Protein 2XUV (pdb70)

B-factor: mean 24.71, std 11.23, range [10.8, 112.92]

GO terms:
  GO:0030288 outer membrane-bounded periplasmic space (C, IDA)
  GO:0010447 response to acidic pH (P, IDA)
  GO:0010447 response to acidic pH (P, IMP)

InterPro domains:
  IPR010486 HNS-dependent expression A/B [PF06411] (15-96)
  IPR028623 HNS-dependent expression B [MF_00947] (1-103)
  IPR028623 HNS-dependent expression B [NF008599] (1-108)
  IPR038303 HNS-dependent expression A/B superfamily [G3DSA:1.10.890.10] (30-108)

Organism: Escherichia coli (strain K12) (NCBI:txid83333)

Structure (mmCIF, N/CA/C/O backbone):
data_2XUV
#
_entry.id   2XUV
#
_cell.length_a   100.920
_cell.length_b   86.500
_cell.length_c   48.500
_cell.angle_alpha   90.00
_cell.angle_beta   112.54
_cell.angle_gamma   90.00
#
_symmetry.space_group_name_H-M   'C 1 2 1'
#
loop_
_entity.id
_entity.type
_entity.pdbx_description
1 polymer HDEB
2 non-polymer 'SULFATE ION'
3 water water
#
loop_
_atom_site.group_PDB
_atom_site.id
_atom_site.type_symbol
_atom_site.label_atom_id
_atom_site.label_alt_id
_atom_site.label_comp_id
_atom_site.label_asym_id
_atom_site.label_entity_id
_atom_site.label_seq_id
_atom_site.pdbx_PDB_ins_code
_atom_site.Cartn_x
_atom_site.Cartn_y
_atom_site.Cartn_z
_atom_site.occupancy
_atom_site.B_iso_or_equiv
_atom_site.auth_seq_id
_atom_site.auth_comp_id
_atom_site.auth_asym_id
_atom_site.auth_atom_id
_atom_site.pdbx_PDB_model_num
ATOM 1 N N . GLU A 1 3 ? -27.727 -9.665 1.774 1.00 35.71 32 GLU A N 1
ATOM 2 C CA . GLU A 1 3 ? -27.254 -9.770 0.364 1.00 33.66 32 GLU A CA 1
ATOM 3 C C . GLU A 1 3 ? -28.196 -10.622 -0.471 1.00 31.25 32 GLU A C 1
ATOM 4 O O . GLU A 1 3 ? -27.761 -11.317 -1.382 1.00 31.30 32 GLU A O 1
ATOM 10 N N . SER A 1 4 ? -29.483 -10.562 -0.158 1.00 29.85 33 SER A N 1
ATOM 11 C CA . SER A 1 4 ? -30.495 -11.303 -0.890 1.00 28.58 33 SER A CA 1
ATOM 12 C C . SER A 1 4 ? -31.119 -10.367 -1.881 1.00 25.39 33 SER A C 1
ATOM 13 O O . SER A 1 4 ? -31.010 -9.144 -1.761 1.00 23.17 33 SER A O 1
ATOM 16 N N . ALA A 1 5 ? -31.788 -10.931 -2.877 1.00 24.64 34 ALA A N 1
ATOM 17 C CA . ALA A 1 5 ? -32.519 -10.120 -3.823 1.00 22.64 34 ALA A CA 1
ATOM 18 C C . ALA A 1 5 ? -33.516 -9.170 -3.153 1.00 22.31 34 ALA A C 1
ATOM 19 O O . ALA A 1 5 ? -33.722 -8.074 -3.647 1.00 21.24 34 ALA A O 1
ATOM 30 N N . ASP A 1 7 ? -33.121 -7.474 -0.683 1.00 21.89 36 ASP A N 1
ATOM 31 C CA . ASP A 1 7 ? -32.385 -6.315 -0.187 1.00 21.24 36 ASP A CA 1
ATOM 32 C C . ASP A 1 7 ? -31.967 -5.367 -1.288 1.00 18.94 36 ASP A C 1
ATOM 33 O O . ASP A 1 7 ? -31.407 -4.325 -1.001 1.00 18.79 36 ASP A O 1
ATOM 38 N N . MET A 1 8 ? -32.204 -5.726 -2.545 1.00 17.03 37 MET A N 1
ATOM 39 C CA . MET A 1 8 ? -31.728 -4.920 -3.672 1.00 15.79 37 MET A CA 1
ATOM 40 C C . MET A 1 8 ? -32.582 -3.681 -3.857 1.00 15.20 37 MET A C 1
ATOM 41 O O . MET A 1 8 ? -33.810 -3.771 -3.886 1.00 15.38 37 MET A O 1
ATOM 46 N N . THR A 1 9 ? -31.942 -2.520 -4.017 1.00 15.00 38 THR A N 1
ATOM 47 C CA . THR A 1 9 ? -32.714 -1.316 -4.302 1.00 15.28 38 THR A CA 1
ATOM 48 C C . THR A 1 9 ? -33.062 -1.238 -5.770 1.00 14.58 38 THR A C 1
ATOM 49 O O . THR A 1 9 ? -32.440 -1.899 -6.614 1.00 13.67 38 THR A O 1
ATOM 53 N N . CYS A 1 10 ? -34.041 -0.405 -6.095 1.00 15.14 39 CYS A N 1
ATOM 54 C CA . CYS A 1 10 ? -34.370 -0.155 -7.501 1.00 14.88 39 CYS A CA 1
ATOM 55 C C . CYS A 1 10 ? -33.168 0.388 -8.288 1.00 14.31 39 CYS A C 1
ATOM 56 O O . CYS A 1 10 ? -32.948 0.002 -9.436 1.00 13.96 39 CYS A O 1
ATOM 59 N N . GLN A 1 11 ? -32.370 1.261 -7.674 1.00 14.49 40 GLN A N 1
ATOM 60 C CA . GLN A 1 11 ? -31.168 1.772 -8.333 1.00 14.90 40 GLN A CA 1
ATOM 61 C C . GLN A 1 11 ? -30.223 0.620 -8.646 1.00 14.06 40 GLN A C 1
ATOM 62 O O . GLN A 1 11 ? -29.684 0.529 -9.750 1.00 14.07 40 GLN A O 1
ATOM 68 N N . GLU A 1 12 ? -29.995 -0.271 -7.680 1.00 13.73 41 GLU A N 1
ATOM 69 C CA . GLU A 1 12 ? -29.129 -1.424 -7.929 1.00 13.57 41 GLU A CA 1
ATOM 70 C C . GLU A 1 12 ? -29.658 -2.260 -9.073 1.00 12.94 41 GLU A C 1
ATOM 71 O O . GLU A 1 12 ? -28.900 -2.759 -9.898 1.00 12.87 41 GLU A O 1
ATOM 77 N N . PHE A 1 13 ? -30.977 -2.422 -9.129 1.00 13.03 42 PHE A N 1
ATOM 78 C CA . PHE A 1 13 ? -31.599 -3.226 -10.168 1.00 12.97 42 PHE A CA 1
ATOM 79 C C . PHE A 1 13 ? -31.363 -2.608 -11.560 1.00 13.45 42 PHE A C 1
ATOM 80 O O . PHE A 1 13 ? -30.906 -3.295 -12.481 1.00 13.82 42 PHE A O 1
ATOM 88 N N . ILE A 1 14 ? -31.617 -1.317 -11.720 1.00 14.38 43 ILE A N 1
ATOM 89 C CA . ILE A 1 14 ? -31.471 -0.716 -13.050 1.00 15.60 43 ILE A CA 1
ATOM 90 C C . ILE A 1 14 ? -29.994 -0.642 -13.464 1.00 15.20 43 ILE A C 1
ATOM 91 O O . ILE A 1 14 ? -29.698 -0.570 -14.647 1.00 16.23 43 ILE A O 1
ATOM 96 N N . ASP A 1 15 ? -29.074 -0.694 -12.494 1.00 14.50 44 ASP A N 1
ATOM 97 C CA . ASP A 1 15 ? -27.634 -0.716 -12.757 1.00 14.71 44 ASP A CA 1
ATOM 98 C C . ASP A 1 15 ? -27.065 -2.122 -13.020 1.00 14.08 44 ASP A C 1
ATOM 99 O O . ASP A 1 15 ? -25.874 -2.243 -13.363 1.00 14.39 44 ASP A O 1
ATOM 104 N N . LEU A 1 16 ? -27.856 -3.188 -12.835 1.00 13.22 45 LEU A N 1
ATOM 105 C CA . LEU A 1 16 ? -27.314 -4.531 -13.010 1.00 13.29 45 LEU A CA 1
ATOM 106 C C . LEU A 1 16 ? -26.754 -4.708 -14.406 1.00 13.56 45 LEU A C 1
ATOM 107 O O . LEU A 1 16 ? -27.225 -4.087 -15.363 1.00 14.21 45 LEU A O 1
ATOM 112 N N . ASN A 1 17 ? -25.763 -5.585 -14.522 1.00 13.85 46 ASN A N 1
ATOM 113 C CA . ASN A 1 17 ? -25.402 -6.080 -15.833 1.00 14.04 46 ASN A CA 1
ATOM 114 C C . ASN A 1 17 ? -26.708 -6.437 -16.541 1.00 13.78 46 ASN A C 1
ATOM 115 O O . ASN A 1 17 ? -27.510 -7.165 -15.994 1.00 13.01 46 ASN A O 1
ATOM 120 N N . PRO A 1 18 ? -26.945 -5.906 -17.746 1.00 14.37 47 PRO A N 1
ATOM 121 C CA . PRO A 1 18 ? -28.207 -6.221 -18.438 1.00 14.61 47 PRO A CA 1
ATOM 122 C C . PRO A 1 18 ? -28.527 -7.705 -18.562 1.00 14.76 47 PRO A C 1
ATOM 123 O O . PRO A 1 18 ? -29.697 -8.075 -18.592 1.00 14.75 47 PRO A O 1
ATOM 138 N N . ALA A 1 20 ? -28.209 -9.825 -16.313 1.00 14.06 49 ALA A N 1
ATOM 139 C CA . ALA A 1 20 ? -28.757 -10.266 -15.017 1.00 13.10 49 ALA A CA 1
ATOM 140 C C . ALA A 1 20 ? -30.170 -9.768 -14.772 1.00 12.74 49 ALA A C 1
ATOM 141 O O . ALA A 1 20 ? -30.832 -10.251 -13.852 1.00 12.31 49 ALA A O 1
ATOM 143 N N . MET A 1 21 ? -30.646 -8.780 -15.520 1.00 13.55 50 MET A N 1
ATOM 144 C CA A MET A 1 21 ? -31.902 -8.123 -15.165 0.50 13.66 50 MET A CA 1
ATOM 145 C CA B MET A 1 21 ? -31.918 -8.118 -15.188 0.50 13.79 50 MET A CA 1
ATOM 146 C C . MET A 1 21 ? -33.125 -9.030 -15.308 1.00 13.24 50 MET A C 1
ATOM 147 O O . MET A 1 21 ? -34.008 -9.012 -14.462 1.00 12.91 50 MET A O 1
ATOM 156 N N . THR A 1 22 ? -33.153 -9.842 -16.347 1.00 13.54 51 THR A N 1
ATOM 157 C CA . THR A 1 22 ? -34.310 -10.716 -16.529 1.00 13.53 51 THR A CA 1
ATOM 158 C C . THR A 1 22 ? -34.395 -11.789 -15.437 1.00 12.50 51 THR A C 1
ATOM 159 O O . THR A 1 22 ? -35.442 -11.933 -14.820 1.00 12.59 51 THR A O 1
ATOM 163 N N . PRO A 1 23 ? -33.291 -12.505 -15.150 1.00 12.35 52 PRO A N 1
ATOM 164 C CA . PRO A 1 23 ? -33.397 -13.463 -14.027 1.00 12.05 52 PRO A CA 1
ATOM 165 C C . PRO A 1 23 ? -33.771 -12.799 -12.707 1.00 11.36 52 PRO A C 1
ATOM 166 O O . PRO A 1 23 ? -34.538 -13.378 -11.918 1.00 11.32 52 PRO A O 1
ATOM 170 N N . VAL A 1 24 ? -33.198 -11.630 -12.410 1.00 11.15 53 VAL A N 1
ATOM 171 C CA . VAL A 1 24 ? -33.492 -10.983 -11.125 1.00 11.24 53 VAL A CA 1
ATOM 172 C C . VAL A 1 24 ? -34.942 -10.533 -11.048 1.00 11.28 53 VAL A C 1
ATOM 173 O O . VAL A 1 24 ? -35.618 -10.752 -10.040 1.00 11.58 53 VAL A O 1
ATOM 177 N N . ALA A 1 25 ? -35.440 -9.920 -12.109 1.00 11.67 54 ALA A N 1
ATOM 178 C CA . ALA A 1 25 ? -36.836 -9.515 -12.152 1.00 12.37 54 ALA A CA 1
ATOM 179 C C . ALA A 1 25 ? -37.785 -10.717 -12.040 1.00 12.18 54 ALA A C 1
ATOM 180 O O . ALA A 1 25 ? -38.769 -10.694 -11.281 1.00 12.60 54 ALA A O 1
ATOM 182 N N . TRP A 1 26 ? -37.483 -11.773 -12.783 1.00 11.71 55 TRP A N 1
ATOM 183 C CA . TRP A 1 26 ? -38.274 -12.996 -12.732 1.00 11.50 55 TRP A CA 1
ATOM 184 C C . TRP A 1 26 ? -38.349 -13.538 -11.307 1.00 11.32 55 TRP A C 1
ATOM 185 O O . TRP A 1 26 ? -39.432 -13.877 -10.794 1.00 11.92 55 TRP A O 1
ATOM 196 N N . TRP A 1 27 ? -37.193 -13.609 -10.658 1.00 11.22 56 TRP A N 1
ATOM 197 C CA . TRP A 1 27 ? -37.148 -14.115 -9.298 1.00 11.81 56 TRP A CA 1
ATOM 198 C C . TRP A 1 27 ? -38.012 -13.265 -8.351 1.00 11.80 56 TRP A C 1
ATOM 199 O O . TRP A 1 27 ? -38.816 -13.788 -7.570 1.00 12.28 56 TRP A O 1
ATOM 210 N N . MET A 1 28 ? -37.877 -11.946 -8.436 1.00 11.94 57 MET A N 1
ATOM 211 C CA . MET A 1 28 ? -38.688 -11.069 -7.612 1.00 12.83 57 MET A CA 1
ATOM 212 C C . MET A 1 28 ? -40.192 -11.300 -7.853 1.00 13.26 57 MET A C 1
ATOM 213 O O . MET A 1 28 ? -40.980 -11.332 -6.913 1.00 13.93 57 MET A O 1
ATOM 218 N N . LEU A 1 29 ? -40.584 -11.459 -9.113 1.00 12.97 58 LEU A N 1
ATOM 219 C CA . LEU A 1 29 ? -41.995 -11.610 -9.483 1.00 13.80 58 LEU A CA 1
ATOM 220 C C . LEU A 1 29 ? -42.558 -12.977 -9.136 1.00 13.92 58 LEU A C 1
ATOM 221 O O . LEU A 1 29 ? -43.763 -13.090 -8.902 1.00 15.72 58 LEU A O 1
ATOM 226 N N . HIS A 1 30 ? -41.706 -14.000 -9.101 1.00 12.98 59 HIS A N 1
ATOM 227 C CA . HIS A 1 30 ? -42.163 -15.392 -8.983 1.00 13.64 59 HIS A CA 1
ATOM 228 C C . HIS A 1 30 ? -41.811 -16.145 -7.691 1.00 14.65 59 HIS A C 1
ATOM 229 O O . HIS A 1 30 ? -42.529 -17.071 -7.313 1.00 15.12 59 HIS A O 1
ATOM 236 N N . GLU A 1 31 ? -40.725 -15.780 -7.026 1.00 15.22 60 GLU A N 1
ATOM 237 C CA . GLU A 1 31 ? -40.351 -16.547 -5.843 1.00 17.85 60 GLU A CA 1
ATOM 238 C C . GLU A 1 31 ? -41.431 -16.413 -4.785 1.00 18.78 60 GLU A C 1
ATOM 239 O O . GLU A 1 31 ? -42.017 -15.342 -4.597 1.00 18.39 60 GLU A O 1
ATOM 245 N N . GLU A 1 32 ? -41.715 -17.544 -4.137 1.00 19.96 61 GLU A N 1
ATOM 246 C CA . GLU A 1 32 ? -42.746 -17.656 -3.089 1.00 22.55 61 GLU A CA 1
ATOM 247 C C . GLU A 1 32 ? -44.167 -17.357 -3.581 1.00 21.87 61 GLU A C 1
ATOM 248 O O . GLU A 1 32 ? -45.057 -17.019 -2.785 1.00 23.79 61 GLU A O 1
ATOM 254 N N . THR A 1 33 ? -44.368 -17.552 -4.885 1.00 20.12 62 THR A N 1
ATOM 255 C CA . THR A 1 33 ? -45.693 -17.556 -5.520 1.00 20.52 62 THR A CA 1
ATOM 256 C C . THR A 1 33 ? -45.907 -18.887 -6.223 1.00 20.41 62 THR A C 1
ATOM 257 O O . THR A 1 33 ? -44.964 -19.586 -6.529 1.00 19.36 62 THR A O 1
ATOM 261 N N . VAL A 1 34 ? -47.163 -19.200 -6.538 1.00 21.50 63 VAL A N 1
ATOM 262 C CA . VAL A 1 34 ? -47.521 -20.425 -7.250 1.00 22.97 63 VAL A CA 1
ATOM 263 C C . VAL A 1 34 ? -46.991 -20.374 -8.692 1.00 22.47 63 VAL A C 1
ATOM 264 O O . VAL A 1 34 ? -47.183 -19.356 -9.327 1.00 21.72 63 VAL A O 1
ATOM 268 N N . TYR A 1 35 ? -46.295 -21.406 -9.210 1.00 23.70 64 TYR A N 1
ATOM 269 C CA . TYR A 1 35 ? -45.844 -21.365 -10.618 1.00 23.80 64 TYR A CA 1
ATOM 270 C C . TYR A 1 35 ? -47.028 -21.747 -11.487 1.00 25.53 64 TYR A C 1
ATOM 271 O O . TYR A 1 35 ? -47.592 -22.826 -11.339 1.00 28.04 64 TYR A O 1
ATOM 289 N N . GLY A 1 37 ? -46.775 -21.263 -14.979 1.00 29.93 66 GLY A N 1
ATOM 290 C CA . GLY A 1 37 ? -46.223 -21.061 -16.331 1.00 31.28 66 GLY A CA 1
ATOM 291 C C . GLY A 1 37 ? -46.098 -22.275 -17.238 1.00 34.68 66 GLY A C 1
ATOM 292 O O . GLY A 1 37 ? -45.591 -22.155 -18.364 1.00 36.63 66 GLY A O 1
ATOM 293 N N . GLY A 1 38 ? -46.532 -23.436 -16.758 1.00 28.21 67 GLY A N 1
ATOM 294 C CA . GLY A 1 38 ? -46.546 -24.666 -17.572 1.00 29.18 67 GLY A CA 1
ATOM 295 C C . GLY A 1 38 ? -45.555 -25.734 -17.141 1.00 28.78 67 GLY 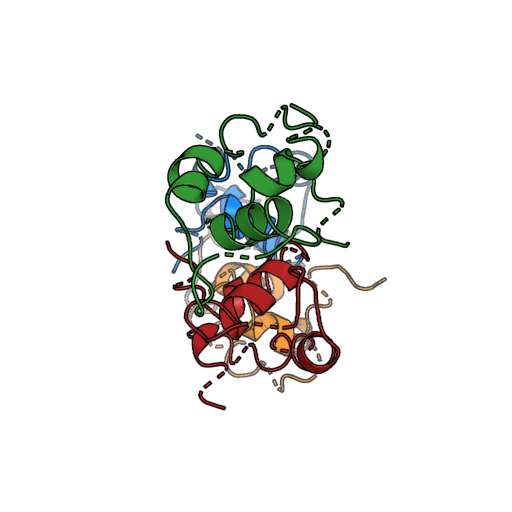A C 1
ATOM 296 O O . GLY A 1 38 ? -44.945 -25.654 -16.065 1.00 28.39 67 GLY A O 1
ATOM 297 N N . ASP A 1 39 ? -45.377 -26.735 -18.002 1.00 28.98 68 ASP A N 1
ATOM 298 C CA A ASP A 1 39 ? -44.554 -27.898 -17.677 0.50 29.18 68 ASP A CA 1
ATOM 299 C CA B ASP A 1 39 ? -44.549 -27.906 -17.692 0.50 29.09 68 ASP A CA 1
ATOM 300 C C . ASP A 1 39 ? -43.074 -27.570 -17.465 1.00 27.10 68 ASP A C 1
ATOM 301 O O . ASP A 1 39 ? -42.402 -28.202 -16.655 1.00 26.45 68 ASP A O 1
ATOM 310 N N . THR A 1 40 ? -42.568 -26.603 -18.212 1.00 25.57 69 THR A N 1
ATOM 311 C CA . THR A 1 40 ? -41.158 -26.236 -18.094 1.00 23.93 69 THR A CA 1
ATOM 312 C C . THR A 1 40 ? -41.047 -24.808 -17.640 1.00 21.37 69 THR A C 1
ATOM 313 O O . THR A 1 40 ? -41.941 -23.999 -17.856 1.00 21.36 69 THR A O 1
ATOM 317 N N . VAL A 1 41 ? -39.917 -24.492 -17.011 1.00 19.10 70 VAL A N 1
ATOM 318 C CA . VAL A 1 41 ? -39.678 -23.147 -16.515 1.00 17.74 70 VAL A CA 1
ATOM 319 C C . VAL A 1 41 ? -39.260 -22.265 -17.677 1.00 17.21 70 VAL A C 1
ATOM 320 O O . VAL A 1 41 ? -38.234 -22.497 -18.326 1.00 16.94 70 VAL A O 1
ATOM 324 N N . THR A 1 42 ? -40.080 -21.263 -17.970 1.00 17.20 71 THR A N 1
ATOM 325 C CA . THR A 1 42 ? -39.823 -20.368 -19.093 1.00 17.39 71 THR A CA 1
ATOM 326 C C . THR A 1 42 ? -40.436 -19.012 -18.806 1.00 16.77 71 THR A C 1
ATOM 327 O O . THR A 1 42 ? -41.285 -18.885 -17.929 1.00 17.21 71 THR A O 1
ATOM 331 N N . LEU A 1 43 ? -39.985 -18.001 -19.542 1.00 16.44 72 LEU A N 1
ATOM 332 C CA . LEU A 1 43 ? -40.682 -16.720 -19.563 1.00 15.92 72 LEU A CA 1
ATOM 333 C C . LEU A 1 43 ? -42.051 -16.922 -20.200 1.00 15.92 72 LEU A C 1
ATOM 334 O O . LEU A 1 43 ? -42.220 -17.742 -21.110 1.00 16.30 72 LEU A O 1
ATOM 339 N N A ASN A 1 44 ? -43.007 -16.124 -19.759 0.50 15.69 73 ASN A N 1
ATOM 340 N N B ASN A 1 44 ? -43.046 -16.221 -19.659 0.50 16.13 73 ASN A N 1
ATOM 341 C CA A ASN A 1 44 ? -44.351 -16.182 -20.291 0.50 16.02 73 ASN A CA 1
ATOM 342 C CA B ASN A 1 44 ? -44.410 -16.233 -20.194 0.50 16.68 73 ASN A CA 1
ATOM 343 C C A ASN A 1 44 ? -44.889 -14.784 -20.458 0.50 16.00 73 ASN A C 1
ATOM 344 C C B ASN A 1 44 ? -44.895 -14.810 -20.440 0.50 16.37 73 ASN A C 1
ATOM 345 O O A ASN A 1 44 ? -44.183 -13.813 -20.184 0.50 15.36 73 ASN A O 1
ATOM 346 O O B ASN A 1 44 ? -44.157 -13.854 -20.203 0.50 15.70 73 ASN A O 1
ATOM 355 N N . GLU A 1 45 ? -46.113 -14.664 -20.944 1.00 16.68 74 GLU A N 1
ATOM 356 C CA . GLU A 1 45 ? -46.601 -13.330 -21.311 1.00 16.88 74 GLU A CA 1
ATOM 357 C C . GLU A 1 45 ? -46.682 -12.392 -20.101 1.00 16.95 74 GLU A C 1
ATOM 358 O O . GLU A 1 45 ? -46.414 -11.184 -20.220 1.00 16.83 74 GLU A O 1
ATOM 364 N N . THR A 1 46 ? -47.006 -12.927 -18.925 1.00 17.16 75 THR A N 1
ATOM 365 C CA A THR A 1 46 ? -47.018 -12.137 -17.690 0.50 17.59 75 THR A CA 1
ATOM 366 C CA B THR A 1 46 ? -47.054 -12.059 -17.761 0.50 17.81 75 THR A CA 1
ATOM 367 C C . THR A 1 46 ? -45.690 -11.420 -17.492 1.00 17.16 75 THR A C 1
ATOM 368 O O . THR A 1 46 ? -45.640 -10.284 -17.051 1.00 17.81 75 THR A O 1
ATOM 375 N N . ASP A 1 47 ? -44.600 -12.121 -17.794 1.00 16.27 76 ASP A N 1
ATOM 376 C CA . ASP A 1 47 ? -43.268 -11.555 -17.623 1.00 16.13 76 ASP A CA 1
ATOM 377 C C . ASP A 1 47 ? -42.975 -10.482 -18.662 1.00 16.28 76 ASP A C 1
ATOM 378 O O . ASP A 1 47 ? -42.334 -9.471 -18.372 1.00 16.64 76 ASP A O 1
ATOM 383 N N . LEU A 1 48 ? -43.460 -10.704 -19.880 1.00 16.19 77 LEU A N 1
ATOM 384 C CA A LEU A 1 48 ? -43.308 -9.735 -20.960 0.70 16.84 77 LEU A CA 1
ATOM 385 C CA B LEU A 1 48 ? -43.275 -9.722 -20.943 0.30 16.82 77 LEU A CA 1
ATOM 386 C C . LEU A 1 48 ? -43.966 -8.409 -20.590 1.00 17.68 77 LEU A C 1
ATOM 387 O O . LEU A 1 48 ? -43.446 -7.330 -20.899 1.00 18.43 77 LEU A O 1
ATOM 396 N N . THR A 1 49 ? -45.124 -8.495 -19.934 1.00 21.41 78 THR A N 1
ATOM 397 C CA A THR A 1 49 ? -45.791 -7.271 -19.529 0.50 21.85 78 THR A CA 1
ATOM 398 C CA B THR A 1 49 ? -45.878 -7.340 -19.447 0.50 21.77 78 THR A CA 1
ATOM 399 C C . THR A 1 49 ? -45.260 -6.696 -18.219 1.00 20.28 78 THR A C 1
ATOM 400 O O . THR A 1 49 ? -45.108 -5.473 -18.122 1.00 20.78 78 THR A O 1
ATOM 407 N N . GLN A 1 50 ? -44.933 -7.536 -17.240 1.00 19.15 79 GLN A N 1
ATOM 408 C CA A GLN A 1 50 ? -44.494 -7.033 -15.930 0.70 18.46 79 GLN A CA 1
ATOM 409 C CA B GLN A 1 50 ? -44.495 -7.039 -15.930 0.30 18.00 79 GLN A CA 1
ATOM 410 C C . GLN A 1 50 ? -43.051 -6.551 -15.895 1.00 17.12 79 GLN A C 1
ATOM 411 O O . GLN A 1 50 ? -42.751 -5.564 -15.246 1.00 16.65 79 GLN A O 1
ATOM 422 N N . ILE A 1 51 ? -42.130 -7.252 -16.553 1.00 16.57 80 ILE A N 1
ATOM 423 C CA . ILE A 1 51 ? -40.718 -6.861 -16.399 1.00 16.17 80 ILE A CA 1
ATOM 424 C C . ILE A 1 51 ? -40.429 -5.427 -16.863 1.00 16.27 80 ILE A C 1
ATOM 425 O O . ILE A 1 51 ? -39.758 -4.695 -16.159 1.00 16.25 80 ILE A O 1
ATOM 430 N N . PRO A 1 52 ? -40.960 -4.995 -18.021 1.00 17.52 81 PRO A N 1
ATOM 431 C CA . PRO A 1 52 ? -40.821 -3.576 -18.374 1.00 18.57 81 PRO A CA 1
ATOM 432 C C . PRO A 1 52 ? -41.411 -2.623 -17.342 1.00 18.46 81 PRO A C 1
ATOM 433 O O . PRO A 1 52 ? -40.865 -1.540 -17.123 1.00 18.95 81 PRO A O 1
ATOM 446 N N . VAL A 1 54 ? -41.471 -3.194 -14.120 1.00 17.04 83 VAL A N 1
ATOM 447 C CA . VAL A 1 54 ? -40.516 -3.197 -13.005 1.00 16.58 83 VAL A CA 1
ATOM 448 C C . VAL A 1 54 ? -39.413 -2.185 -13.297 1.00 16.75 83 VAL A C 1
ATOM 449 O O . VAL A 1 54 ? -39.054 -1.386 -12.440 1.00 16.55 83 VAL A O 1
ATOM 453 N N . ILE A 1 55 ? -38.897 -2.206 -14.515 1.00 17.01 84 ILE A N 1
ATOM 454 C CA . ILE A 1 55 ? -37.810 -1.317 -14.903 1.00 17.46 84 ILE A CA 1
ATOM 455 C C . ILE A 1 55 ? -38.264 0.144 -14.799 1.00 18.09 84 ILE A C 1
ATOM 456 O O . ILE A 1 55 ? -37.567 0.993 -14.237 1.00 17.82 84 ILE A O 1
ATOM 461 N N . GLU A 1 56 ? -39.450 0.432 -15.311 1.00 19.13 85 GLU A N 1
ATOM 462 C CA . GLU A 1 56 ? -40.001 1.787 -15.247 1.00 20.43 85 GLU A CA 1
ATOM 463 C C . GLU A 1 56 ? -40.262 2.220 -13.803 1.00 19.42 85 GLU A C 1
ATOM 464 O O . GLU A 1 56 ? -39.949 3.357 -13.411 1.00 19.71 85 GLU A O 1
ATOM 470 N N . TYR A 1 57 ? -40.823 1.316 -13.003 1.00 18.57 86 TYR A N 1
ATOM 471 C CA . TYR A 1 57 ? -41.083 1.589 -11.585 1.00 18.65 86 TYR A CA 1
ATOM 472 C C . TYR A 1 57 ? -39.786 1.964 -10.857 1.00 17.84 86 TYR A C 1
ATOM 473 O O . TYR A 1 57 ? -39.724 2.919 -10.070 1.00 18.06 86 TYR A O 1
ATOM 482 N N . CYS A 1 58 ? -38.749 1.198 -11.139 1.00 16.90 87 CYS A N 1
ATOM 483 C CA . CYS A 1 58 ? -37.480 1.403 -10.475 1.00 16.36 87 CYS A CA 1
ATOM 484 C C . CYS A 1 58 ? -36.768 2.681 -10.933 1.00 16.96 87 CYS A C 1
ATOM 485 O O . CYS A 1 58 ? -36.109 3.337 -10.130 1.00 16.80 87 CYS A O 1
ATOM 508 N N . ASN A 1 61 ? -38.534 5.303 -8.988 1.00 20.05 90 ASN A N 1
ATOM 509 C CA . ASN A 1 61 ? -38.413 5.155 -7.528 1.00 20.06 90 ASN A CA 1
ATOM 510 C C . ASN A 1 61 ? -37.097 4.488 -7.143 1.00 18.52 90 ASN A C 1
ATOM 511 O O . ASN A 1 61 ? -37.076 3.423 -6.520 1.00 17.58 90 ASN A O 1
ATOM 516 N N . PRO A 1 62 ? -35.969 5.116 -7.505 1.00 18.18 91 PRO A N 1
ATOM 517 C CA . PRO A 1 62 ? -34.695 4.413 -7.378 1.00 17.61 91 PRO A CA 1
ATOM 518 C C . PRO A 1 62 ? -34.270 4.119 -5.955 1.00 18.32 91 PRO A C 1
ATOM 519 O O . PRO A 1 62 ? -33.498 3.190 -5.720 1.00 17.86 91 PRO A O 1
ATOM 523 N N . GLN A 1 63 ? -34.797 4.886 -5.007 1.00 19.81 92 GLN A N 1
ATOM 524 C CA . GLN A 1 63 ? -34.447 4.711 -3.623 1.00 21.30 92 GLN A CA 1
ATOM 525 C C . GLN A 1 63 ? -35.251 3.604 -2.950 1.00 21.13 92 GLN A C 1
ATOM 526 O O . GLN A 1 63 ? -34.875 3.131 -1.878 1.00 22.03 92 GLN A O 1
ATOM 543 N N . ASN A 1 65 ? -36.880 -0.205 -2.434 1.00 19.86 94 ASN A N 1
ATOM 544 C CA . ASN A 1 65 ? -36.414 -1.562 -2.698 1.00 19.53 94 ASN A CA 1
ATOM 545 C C . ASN A 1 65 ? -37.153 -2.128 -3.905 1.00 17.89 94 ASN A C 1
ATOM 546 O O . ASN A 1 65 ? -38.348 -1.884 -4.094 1.00 17.98 94 ASN A O 1
ATOM 551 N N . LEU A 1 66 ? -36.428 -2.894 -4.715 1.00 16.57 95 LEU A N 1
ATOM 552 C CA . LEU A 1 66 ? -36.991 -3.594 -5.869 1.00 15.61 95 LEU A CA 1
ATOM 553 C C . LEU A 1 66 ? -38.297 -4.317 -5.511 1.00 16.25 95 LEU A C 1
ATOM 554 O O . LEU A 1 66 ? -39.276 -4.237 -6.251 1.00 15.84 95 LEU A O 1
ATOM 559 N N . TYR A 1 67 ? -38.314 -5.010 -4.372 1.00 17.36 96 TYR A N 1
ATOM 560 C CA . TYR A 1 67 ? -39.454 -5.857 -4.005 1.00 18.77 96 TYR A CA 1
ATOM 561 C C . TYR A 1 67 ? -40.714 -5.047 -3.674 1.00 19.79 96 TYR A C 1
ATOM 562 O O . TYR A 1 67 ? -41.810 -5.613 -3.622 1.00 20.83 96 TYR A O 1
ATOM 571 N N . THR A 1 68 ? -40.577 -3.736 -3.465 1.00 20.02 97 THR A N 1
ATOM 572 C CA . THR A 1 68 ? -41.754 -2.895 -3.263 1.00 21.41 97 THR A CA 1
ATOM 573 C C . THR A 1 68 ? -42.607 -2.803 -4.530 1.00 21.28 97 THR A C 1
ATOM 574 O O . THR A 1 68 ? -43.768 -2.402 -4.463 1.00 22.74 97 THR A O 1
ATOM 578 N N . PHE A 1 69 ? -42.071 -3.226 -5.674 1.00 20.35 98 PHE A N 1
ATOM 579 C CA . PHE A 1 69 ? -42.889 -3.308 -6.883 1.00 20.70 98 PHE A CA 1
ATOM 580 C C . PHE A 1 69 ? -44.165 -4.126 -6.632 1.00 23.01 98 PHE A C 1
ATOM 581 O O . PHE A 1 69 ? -45.230 -3.820 -7.188 1.00 23.73 98 PHE A O 1
ATOM 598 N N . ASN A 1 71 ? -45.951 -4.311 -4.036 1.00 32.05 100 ASN A N 1
ATOM 599 C CA . ASN A 1 71 ? -46.939 -3.573 -3.247 1.00 36.37 100 ASN A CA 1
ATOM 600 C C . ASN A 1 71 ? -47.676 -2.544 -4.094 1.00 37.58 100 ASN A C 1
ATOM 601 O O . ASN A 1 71 ? -48.646 -1.938 -3.624 1.00 42.09 100 ASN A O 1
ATOM 606 N N . ALA B 1 1 ? -25.556 -11.146 -32.062 1.00 39.81 30 ALA B N 1
ATOM 607 C CA . ALA B 1 1 ? -26.217 -10.671 -30.804 1.00 37.61 30 ALA B CA 1
ATOM 608 C C . ALA B 1 1 ? -25.490 -11.227 -29.575 1.00 35.41 30 ALA B C 1
ATOM 609 O O . ALA B 1 1 ? -24.910 -12.311 -29.640 1.00 35.66 30 ALA B O 1
ATOM 611 N N . ASN B 1 2 ? -25.512 -10.487 -28.461 1.00 32.84 31 ASN B N 1
ATOM 612 C CA . ASN B 1 2 ? -24.752 -10.894 -27.270 1.00 30.76 31 ASN B CA 1
ATOM 613 C C . ASN B 1 2 ? -25.211 -10.242 -25.958 1.00 29.25 31 ASN B C 1
ATOM 614 O O . ASN B 1 2 ? -24.383 -9.952 -25.098 1.00 28.09 31 ASN B O 1
ATOM 619 N N . GLU B 1 3 ? -26.516 -10.041 -25.765 1.00 29.33 32 GLU B N 1
ATOM 620 C CA . GLU B 1 3 ? -26.969 -9.346 -24.549 1.00 28.24 32 GLU B CA 1
ATOM 621 C C . GLU B 1 3 ? -27.954 -10.112 -23.654 1.00 25.18 32 GLU B C 1
ATOM 622 O O . GLU B 1 3 ? -28.502 -9.570 -22.698 1.00 25.53 32 GLU B O 1
ATOM 628 N N . SER B 1 4 ? -28.098 -11.403 -23.919 1.00 22.75 33 SER B N 1
ATOM 629 C CA A SER B 1 4 ? -29.052 -12.196 -23.160 0.50 20.72 33 SER B CA 1
ATOM 630 C CA B SER B 1 4 ? -29.022 -12.294 -23.229 0.50 20.92 33 SER B CA 1
ATOM 631 C C . SER B 1 4 ? -28.436 -12.851 -21.929 1.00 18.80 33 SER B C 1
ATOM 632 O O . SER B 1 4 ? -27.223 -12.972 -21.793 1.00 17.74 33 SER B O 1
ATOM 637 N N . ALA B 1 5 ? -29.289 -13.227 -21.002 1.00 17.09 34 ALA B N 1
ATOM 638 C CA . ALA B 1 5 ? -28.854 -13.928 -19.811 1.00 15.79 34 ALA B CA 1
ATOM 639 C C . ALA B 1 5 ? -28.020 -15.160 -20.165 1.00 15.69 34 ALA B C 1
ATOM 640 O O . ALA B 1 5 ? -27.041 -15.474 -19.492 1.00 15.16 34 ALA B O 1
ATOM 653 N N . ASP B 1 7 ? -25.938 -15.506 -22.411 1.00 16.84 36 ASP B N 1
ATOM 654 C CA . ASP B 1 7 ? -24.649 -15.114 -22.952 1.00 17.27 36 ASP B CA 1
ATOM 655 C C . ASP B 1 7 ? -23.674 -14.675 -21.872 1.00 16.54 36 ASP B C 1
ATOM 656 O O . ASP B 1 7 ? -22.528 -14.387 -22.165 1.00 17.29 36 ASP B O 1
ATOM 661 N N . MET B 1 8 ? -24.104 -14.637 -20.617 1.00 15.10 37 MET B N 1
ATOM 662 C CA . MET B 1 8 ? -23.233 -14.111 -19.554 1.00 15.12 37 MET B CA 1
ATOM 663 C C . MET B 1 8 ? -21.946 -14.917 -19.408 1.00 15.24 37 MET B C 1
ATOM 664 O O . MET B 1 8 ? -21.973 -16.150 -19.356 1.00 15.30 37 MET B O 1
ATOM 669 N N . THR B 1 9 ? -20.816 -14.221 -19.340 1.00 15.77 38 THR B N 1
ATOM 670 C CA . THR B 1 9 ? -19.556 -14.888 -19.091 1.00 16.58 38 THR B CA 1
ATOM 671 C C . THR B 1 9 ? -19.352 -15.137 -17.602 1.00 16.22 38 THR B C 1
ATOM 672 O O . THR B 1 9 ? -19.990 -14.486 -16.739 1.00 15.42 38 THR B O 1
ATOM 676 N N . CYS B 1 10 ? -18.483 -16.092 -17.285 1.00 17.01 39 CYS B N 1
ATOM 677 C CA . CYS B 1 10 ? -18.135 -16.308 -15.880 1.00 17.30 39 CYS B CA 1
ATOM 678 C C . CYS B 1 10 ? -17.522 -15.077 -15.214 1.00 17.66 39 CYS B C 1
ATOM 679 O O . CYS B 1 10 ? -17.823 -14.790 -14.063 1.00 17.28 39 CYS B O 1
ATOM 682 N N . GLN B 1 11 ? -16.688 -14.332 -15.927 1.00 18.60 40 GLN B N 1
ATOM 683 C CA . GLN B 1 11 ? -16.164 -13.081 -15.377 1.00 19.67 40 GLN B CA 1
ATOM 684 C C . GLN B 1 11 ? -17.285 -12.103 -15.042 1.00 18.60 40 GLN B C 1
ATOM 685 O O . GLN B 1 11 ? -17.293 -11.492 -13.974 1.00 18.32 40 GLN B O 1
ATOM 691 N N . GLU B 1 12 ? -18.259 -11.968 -15.933 1.00 17.33 41 GLU B N 1
ATOM 692 C CA . GLU B 1 12 ? -19.407 -11.112 -15.659 1.00 16.65 41 GLU B CA 1
ATOM 693 C C . GLU B 1 12 ? -20.154 -11.588 -14.422 1.00 15.68 41 GLU B C 1
ATOM 694 O O . GLU B 1 12 ? -20.612 -10.773 -13.633 1.00 15.66 41 GLU B O 1
ATOM 700 N N . PHE B 1 13 ? -20.289 -12.904 -14.275 1.00 15.62 42 PHE B N 1
ATOM 701 C CA . PHE B 1 13 ? -21.014 -13.478 -13.141 1.00 15.26 42 PHE B CA 1
ATOM 702 C C . PHE B 1 13 ? -20.334 -13.128 -11.820 1.00 16.26 42 PHE B C 1
ATOM 703 O O . PHE B 1 13 ? -20.975 -12.670 -10.871 1.00 16.11 42 PHE B O 1
ATOM 711 N N . ILE B 1 14 ? -19.033 -13.313 -11.762 1.00 17.50 43 ILE B N 1
ATOM 712 C CA . ILE B 1 14 ? -18.338 -13.046 -10.507 1.00 18.73 43 ILE B CA 1
ATOM 713 C C . ILE B 1 14 ? -18.269 -11.553 -10.206 1.00 18.53 43 ILE B C 1
ATOM 714 O O . ILE B 1 14 ? -18.087 -11.168 -9.054 1.00 19.21 43 ILE B O 1
ATOM 719 N N . ASP B 1 15 ? -18.484 -10.729 -11.237 1.00 17.82 44 ASP B N 1
ATOM 720 C CA . ASP B 1 15 ? -18.539 -9.264 -11.108 1.00 17.96 44 ASP B CA 1
ATOM 721 C C . ASP B 1 15 ? -19.944 -8.718 -10.821 1.00 16.97 44 ASP B C 1
ATOM 722 O O . ASP B 1 15 ? -20.105 -7.504 -10.742 1.00 17.29 44 ASP B O 1
ATOM 727 N N . LEU B 1 16 ? -20.944 -9.582 -10.678 1.00 15.73 45 LEU B N 1
ATOM 728 C CA . LEU B 1 16 ? -22.315 -9.124 -10.461 1.00 15.19 45 LEU B CA 1
ATOM 729 C C . LEU B 1 16 ? -22.493 -8.475 -9.091 1.00 15.40 45 LEU B C 1
ATOM 730 O O . LEU B 1 16 ? -21.787 -8.762 -8.138 1.00 15.96 45 LEU B O 1
ATOM 735 N N . ASN B 1 17 ? -23.477 -7.612 -8.998 1.00 15.16 46 ASN B N 1
ATOM 736 C CA . ASN B 1 17 ? -24.019 -7.250 -7.702 1.00 15.41 46 ASN B CA 1
ATOM 737 C C . ASN B 1 17 ? -24.224 -8.563 -6.945 1.00 15.20 46 ASN B C 1
ATOM 738 O O . ASN B 1 17 ? -24.886 -9.453 -7.456 1.00 14.25 46 ASN B O 1
ATOM 743 N N . PRO B 1 18 ? -23.662 -8.688 -5.729 1.00 16.32 47 PRO B N 1
ATOM 744 C CA . PRO B 1 18 ? -23.811 -9.970 -5.018 1.00 16.21 47 PRO B CA 1
ATOM 745 C C . PRO B 1 18 ? -25.256 -10.433 -4.798 1.00 15.78 47 PRO B C 1
ATOM 746 O O . PRO B 1 18 ? -25.520 -11.633 -4.736 1.00 15.35 47 PRO B O 1
ATOM 761 N N . ALA B 1 20 ? -27.550 -10.322 -6.913 1.00 13.61 49 ALA B N 1
ATOM 762 C CA . ALA B 1 20 ? -28.060 -10.909 -8.153 1.00 12.84 49 ALA B CA 1
ATOM 763 C C . ALA B 1 20 ? -27.573 -12.324 -8.433 1.00 12.61 49 ALA B C 1
ATOM 764 O O . ALA B 1 20 ? -28.112 -12.991 -9.315 1.00 12.33 49 ALA B O 1
ATOM 766 N N . MET B 1 21 ? -26.539 -12.777 -7.719 1.00 12.74 50 MET B N 1
ATOM 767 C CA . MET B 1 21 ? -25.881 -14.031 -8.061 1.00 12.86 50 MET B CA 1
ATOM 768 C C . MET B 1 21 ? -26.798 -15.236 -7.920 1.00 12.28 50 MET B C 1
ATOM 769 O O . MET B 1 21 ? -26.843 -16.112 -8.811 1.00 12.19 50 MET B O 1
ATOM 774 N N . THR B 1 22 ? -27.530 -15.314 -6.818 1.00 12.70 51 THR B N 1
ATOM 775 C CA . THR B 1 22 ? -28.423 -16.461 -6.647 1.00 12.58 51 THR B CA 1
ATOM 776 C C . THR B 1 22 ? -29.549 -16.511 -7.696 1.00 11.95 51 THR B C 1
ATOM 777 O O . THR B 1 22 ? -29.742 -17.547 -8.339 1.00 11.91 51 THR B O 1
ATOM 781 N N . PRO B 1 23 ? -30.243 -15.396 -7.948 1.00 11.60 52 PRO B N 1
ATOM 782 C CA . PRO B 1 23 ? -31.278 -15.458 -9.004 1.00 11.76 52 PRO B CA 1
ATOM 783 C C . PRO B 1 23 ? -30.713 -15.796 -10.374 1.00 11.16 52 PRO B C 1
ATOM 784 O O . PRO B 1 23 ? -31.348 -16.548 -11.135 1.00 11.22 52 PRO B O 1
ATOM 788 N N . VAL B 1 24 ? -29.551 -15.244 -10.717 1.00 11.18 53 VAL B N 1
ATOM 789 C CA . VAL B 1 24 ? -28.940 -15.532 -12.014 1.00 11.22 53 VAL B CA 1
ATOM 790 C C . VAL B 1 24 ? -28.543 -17.002 -12.107 1.00 11.12 53 VAL B C 1
ATOM 791 O O . VAL B 1 24 ? -28.795 -17.655 -13.121 1.00 11.24 53 VAL B O 1
ATOM 795 N N . ALA B 1 25 ? -27.932 -17.546 -11.053 1.00 10.80 54 ALA B N 1
ATOM 796 C CA . ALA B 1 25 ? -27.543 -18.942 -11.063 1.00 11.30 54 ALA B CA 1
ATOM 797 C C . ALA B 1 25 ? -28.778 -19.848 -11.106 1.00 11.34 54 ALA B C 1
ATOM 798 O O . ALA B 1 25 ? -28.801 -20.854 -11.822 1.00 11.90 54 ALA B O 1
ATOM 800 N N . TRP B 1 26 ? -29.803 -19.503 -10.326 1.00 11.21 55 TRP B N 1
ATOM 801 C CA . TRP B 1 26 ? -31.043 -20.284 -10.314 1.00 11.57 55 TRP B CA 1
ATOM 802 C C . TRP B 1 26 ? -31.646 -20.355 -11.720 1.00 11.59 55 TRP B C 1
ATOM 803 O O . TRP B 1 26 ? -32.048 -21.411 -12.209 1.00 11.68 55 TRP B O 1
ATOM 814 N N . TRP B 1 27 ? -31.750 -19.204 -12.373 1.00 11.39 56 TRP B N 1
ATOM 815 C CA . TRP B 1 27 ? -32.323 -19.182 -13.719 1.00 11.90 56 TRP B CA 1
ATOM 816 C C . TRP B 1 27 ? -31.507 -20.047 -14.699 1.00 11.95 56 TRP B C 1
ATOM 817 O O . TRP B 1 27 ? -32.037 -20.821 -15.514 1.00 12.76 56 TRP B O 1
ATOM 828 N N . MET B 1 28 ? -30.185 -19.966 -14.591 1.00 11.57 57 MET B N 1
ATOM 829 C CA . MET B 1 28 ? -29.324 -20.796 -15.427 1.00 11.85 57 MET B CA 1
ATOM 830 C C . MET B 1 28 ? -29.580 -22.278 -15.188 1.00 11.65 57 MET B C 1
ATOM 831 O O . MET B 1 28 ? -29.651 -23.063 -16.142 1.00 12.97 57 MET B O 1
ATOM 836 N N . LEU B 1 29 ? -29.764 -22.661 -13.926 1.00 16.25 58 LEU B N 1
ATOM 837 C CA . LEU B 1 29 ? -29.955 -24.069 -13.577 1.00 16.00 58 LEU B CA 1
ATOM 838 C C . LEU B 1 29 ? -31.342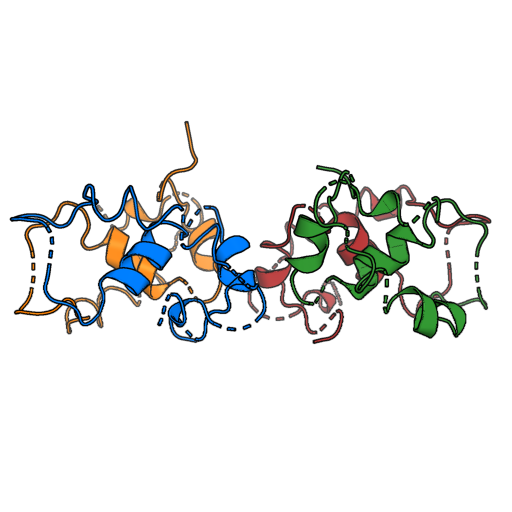 -24.583 -13.922 1.00 15.55 58 LEU B C 1
ATOM 839 O O . LEU B 1 29 ? -31.499 -25.789 -14.182 1.00 16.37 58 LEU B O 1
ATOM 844 N N . HIS B 1 30 ? -32.343 -23.703 -13.928 1.00 14.62 59 HIS B N 1
ATOM 845 C CA . HIS B 1 30 ? -33.739 -24.144 -14.043 1.00 14.68 59 HIS B CA 1
ATOM 846 C C . HIS B 1 30 ? -34.456 -23.777 -15.338 1.00 15.40 59 HIS B C 1
ATOM 847 O O . HIS B 1 30 ? -35.397 -24.469 -15.714 1.00 15.99 59 HIS B O 1
ATOM 854 N N . GLU B 1 31 ? -34.044 -22.723 -16.030 1.00 15.61 60 GLU B N 1
ATOM 855 C CA A GLU B 1 31 ? -34.758 -22.335 -17.233 0.50 17.13 60 GLU B CA 1
ATOM 856 C CA B GLU B 1 31 ? -34.738 -22.328 -17.251 0.50 17.04 60 GLU B CA 1
ATOM 857 C C . GLU B 1 31 ? -34.680 -23.479 -18.242 1.00 18.42 60 GLU B C 1
ATOM 858 O O . GLU B 1 31 ? -33.645 -24.124 -18.384 1.00 18.39 60 GLU B O 1
ATOM 869 N N . GLU B 1 32 ? -35.807 -23.746 -18.901 1.00 19.93 61 GLU B N 1
ATOM 870 C CA . GLU B 1 32 ? -35.949 -24.860 -19.862 1.00 22.10 61 GLU B CA 1
ATOM 871 C C . GLU B 1 32 ? -35.996 -26.264 -19.248 1.00 22.08 61 GLU B C 1
ATOM 872 O O . GLU B 1 32 ? -36.119 -27.250 -19.994 1.00 24.31 61 GLU B O 1
ATOM 878 N N . THR B 1 33 ? -35.953 -26.378 -17.924 1.00 20.47 62 THR B N 1
ATOM 879 C CA . THR B 1 33 ? -36.119 -27.675 -17.289 1.00 21.16 62 THR B CA 1
ATOM 880 C C . THR B 1 33 ? -37.571 -27.878 -16.881 1.00 22.03 62 THR B C 1
ATOM 881 O O . THR B 1 33 ? -38.345 -26.922 -16.752 1.00 21.35 62 THR B O 1
ATOM 885 N N . VAL B 1 34 ? -37.930 -29.139 -16.670 1.00 23.90 63 VAL B N 1
ATOM 886 C CA . VAL B 1 34 ? -39.252 -29.473 -16.188 1.00 25.35 63 VAL B CA 1
ATOM 887 C C . VAL B 1 34 ? -39.388 -29.012 -14.750 1.00 23.94 63 VAL B C 1
ATOM 888 O O . VAL B 1 34 ? -38.493 -29.232 -13.930 1.00 23.07 63 VAL B O 1
ATOM 892 N N . TYR B 1 35 ? -40.491 -28.333 -14.457 1.00 24.23 64 TYR B N 1
ATOM 893 C CA . TYR B 1 35 ? -40.718 -27.822 -13.116 1.00 23.28 64 TYR B CA 1
ATOM 894 C C . TYR B 1 35 ? -41.168 -28.968 -12.212 1.00 25.38 64 TYR B C 1
ATOM 895 O O . TYR B 1 35 ? -42.184 -29.604 -12.477 1.00 27.64 64 TYR B O 1
ATOM 913 N N . GLY B 1 37 ? -41.037 -28.578 -8.673 1.00 25.20 66 GLY B N 1
ATOM 914 C CA . GLY B 1 37 ? -41.168 -27.966 -7.377 1.00 24.74 66 GLY B CA 1
ATOM 915 C C . GLY B 1 37 ? -42.564 -28.195 -6.860 1.00 26.41 66 GLY B C 1
ATOM 916 O O . GLY B 1 37 ? -43.400 -28.854 -7.495 1.00 28.16 66 GLY B O 1
ATOM 917 N N . GLY B 1 38 ? -42.814 -27.649 -5.682 1.00 26.27 67 GLY B N 1
ATOM 918 C CA . GLY B 1 38 ? -44.111 -27.740 -5.076 1.00 27.71 67 GLY B CA 1
ATOM 919 C C . GLY B 1 38 ? -45.013 -26.649 -5.586 1.00 26.46 67 GLY B C 1
ATOM 920 O O . GLY B 1 38 ? -44.800 -26.094 -6.678 1.00 24.93 67 GLY B O 1
ATOM 921 N N . ASP B 1 39 ? -45.993 -26.314 -4.763 1.00 27.28 68 ASP B N 1
ATOM 922 C CA . ASP B 1 39 ? -47.012 -25.354 -5.119 1.00 27.00 68 ASP B CA 1
ATOM 923 C C . ASP B 1 39 ? -46.407 -24.017 -5.447 1.00 24.48 68 ASP B C 1
ATOM 924 O O . ASP B 1 39 ? -46.834 -23.402 -6.430 1.00 24.20 68 ASP B O 1
ATOM 929 N N . THR B 1 40 ? -45.390 -23.602 -4.672 1.00 22.85 69 THR B N 1
ATOM 930 C CA . THR B 1 40 ? -44.731 -22.304 -4.878 1.00 20.97 69 THR B CA 1
ATOM 931 C C . THR B 1 40 ? -43.260 -22.462 -5.294 1.00 19.20 69 THR B C 1
ATOM 932 O O . THR B 1 40 ? -42.607 -23.484 -5.034 1.00 19.45 69 THR B O 1
ATOM 936 N N . VAL B 1 41 ? -42.754 -21.427 -5.959 1.00 17.75 70 VAL B N 1
ATOM 937 C CA . VAL B 1 41 ? -41.373 -21.397 -6.430 1.00 16.59 70 VAL B CA 1
ATOM 938 C C . VAL B 1 41 ? -40.449 -21.072 -5.273 1.00 16.58 70 VAL B C 1
ATOM 939 O O . VAL B 1 41 ? -40.537 -20.005 -4.675 1.00 16.55 70 VAL B O 1
ATOM 943 N N . THR B 1 42 ? -39.598 -22.021 -4.900 1.00 17.17 71 THR B N 1
ATOM 944 C CA . THR B 1 42 ? -38.661 -21.808 -3.818 1.00 17.99 71 THR B CA 1
ATOM 945 C C . THR B 1 42 ? -37.355 -22.523 -4.123 1.00 18.22 71 THR B C 1
ATOM 946 O O . THR B 1 42 ? -37.307 -23.454 -4.914 1.00 17.91 71 THR B O 1
ATOM 950 N N . LEU B 1 43 ? -36.285 -22.074 -3.475 1.00 15.50 72 LEU B N 1
ATOM 951 C CA . LEU B 1 43 ? -35.015 -22.776 -3.509 1.00 14.65 72 LEU B CA 1
ATOM 952 C C . LEU B 1 43 ? -35.152 -24.149 -2.867 1.00 14.10 72 LEU B C 1
ATOM 953 O O . LEU B 1 43 ? -35.927 -24.340 -1.919 1.00 14.72 72 LEU B O 1
ATOM 958 N N . ASN B 1 44 ? -34.424 -25.122 -3.407 1.00 14.10 73 ASN B N 1
ATOM 959 C CA . ASN B 1 44 ? -34.383 -26.469 -2.826 1.00 14.10 73 ASN B CA 1
ATOM 960 C C . ASN B 1 44 ? -32.949 -26.873 -2.429 1.00 13.71 73 ASN B C 1
ATOM 961 O O . ASN B 1 44 ? -32.004 -26.110 -2.617 1.00 13.11 73 ASN B O 1
ATOM 966 N N . GLU B 1 45 ? -32.798 -28.058 -1.873 1.00 14.28 74 GLU B N 1
ATOM 967 C CA A GLU B 1 45 ? -31.477 -28.482 -1.406 0.50 14.78 74 GLU B CA 1
ATOM 968 C CA B GLU B 1 45 ? -31.487 -28.507 -1.400 0.50 15.07 74 GLU B CA 1
ATOM 969 C C . GLU B 1 45 ? -30.505 -28.728 -2.558 1.00 15.45 74 GLU B C 1
ATOM 970 O O . GLU B 1 45 ? -29.299 -28.551 -2.404 1.00 16.37 74 GLU B O 1
ATOM 981 N N . THR B 1 46 ? -31.009 -29.104 -3.720 1.00 15.95 75 THR B N 1
ATOM 982 C CA . THR B 1 46 ? -30.130 -29.233 -4.882 1.00 16.68 75 THR B CA 1
ATOM 983 C C . THR B 1 46 ? -29.561 -27.861 -5.270 1.00 15.55 75 TH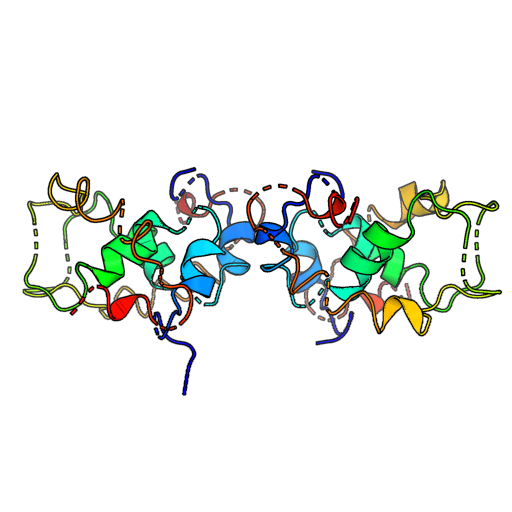R B C 1
ATOM 984 O O . THR B 1 46 ? -28.380 -27.732 -5.584 1.00 15.70 75 THR B O 1
ATOM 988 N N . ASP B 1 47 ? -30.375 -26.818 -5.200 1.00 14.57 76 ASP B N 1
ATOM 989 C CA . ASP B 1 47 ? -29.873 -25.450 -5.401 1.00 13.73 76 ASP B CA 1
ATOM 990 C C . ASP B 1 47 ? -28.795 -25.077 -4.382 1.00 13.87 76 ASP B C 1
ATOM 991 O O . ASP B 1 47 ? -27.804 -24.427 -4.699 1.00 13.97 76 ASP B O 1
ATOM 996 N N . LEU B 1 48 ? -29.007 -25.488 -3.136 1.00 13.92 77 LEU B N 1
ATOM 997 C CA . LEU B 1 48 ? -28.053 -25.214 -2.057 1.00 14.84 77 LEU B CA 1
ATOM 998 C C . LEU B 1 48 ? -26.680 -25.797 -2.357 1.00 16.05 77 LEU B C 1
ATOM 999 O O . LEU B 1 48 ? -25.658 -25.197 -2.027 1.00 16.45 77 LEU B O 1
ATOM 1004 N N . THR B 1 49 ? -26.652 -26.974 -2.970 1.00 16.60 78 THR B N 1
ATOM 1005 C CA A THR B 1 49 ? -25.352 -27.546 -3.269 0.70 18.46 78 THR B CA 1
ATOM 1006 C CA B THR B 1 49 ? -25.415 -27.654 -3.342 0.30 18.25 78 THR B CA 1
ATOM 1007 C C . THR B 1 49 ? -24.831 -27.076 -4.622 1.00 17.96 78 THR B C 1
ATOM 1008 O O . THR B 1 49 ? -23.625 -26.878 -4.755 1.00 19.41 78 THR B O 1
ATOM 1015 N N . GLN B 1 50 ? -25.710 -26.845 -5.597 1.00 17.06 79 GLN B N 1
ATOM 1016 C CA . GLN B 1 50 ? -25.232 -26.484 -6.938 1.00 17.61 79 GLN B CA 1
ATOM 1017 C C . GLN B 1 50 ? -24.826 -25.032 -7.074 1.00 16.40 79 GLN B C 1
ATOM 1018 O O . GLN B 1 50 ? -23.847 -24.738 -7.752 1.00 16.79 79 GLN B O 1
ATOM 1024 N N . ILE B 1 51 ? -25.564 -24.101 -6.471 1.00 15.38 80 ILE B N 1
ATOM 1025 C CA . ILE B 1 51 ? -25.228 -22.680 -6.672 1.00 15.35 80 ILE B CA 1
ATOM 1026 C C . ILE B 1 51 ? -23.815 -22.318 -6.185 1.00 16.05 80 ILE B C 1
ATOM 1027 O O . ILE B 1 51 ? -23.077 -21.639 -6.906 1.00 16.30 80 ILE B O 1
ATOM 1032 N N . PRO B 1 52 ? -23.365 -22.834 -5.028 1.00 16.98 81 PRO B N 1
ATOM 1033 C CA . PRO B 1 52 ? -21.943 -22.637 -4.680 1.00 18.74 81 PRO B CA 1
ATOM 1034 C C . PRO B 1 52 ? -20.955 -23.246 -5.692 1.00 19.02 81 PRO B C 1
ATOM 1035 O O . PRO B 1 52 ? -19.857 -22.717 -5.885 1.00 20.40 81 PRO B O 1
ATOM 1048 N N . VAL B 1 54 ? -21.505 -23.396 -8.905 1.00 17.12 83 VAL B N 1
ATOM 1049 C CA . VAL B 1 54 ? -21.520 -22.441 -10.015 1.00 16.59 83 VAL B CA 1
ATOM 1050 C C . VAL B 1 54 ? -20.541 -21.296 -9.757 1.00 16.87 83 VAL B C 1
ATOM 1051 O O . VAL B 1 54 ? -19.759 -20.921 -10.637 1.00 16.96 83 VAL B O 1
ATOM 1055 N N . ILE B 1 55 ? -20.582 -20.735 -8.556 1.00 17.39 84 ILE B N 1
ATOM 1056 C CA . ILE B 1 55 ? -19.647 -19.684 -8.168 1.00 18.79 84 ILE B CA 1
ATOM 1057 C C . ILE B 1 55 ? -18.191 -20.171 -8.263 1.00 20.20 84 ILE B C 1
ATOM 1058 O O . ILE B 1 55 ? -17.350 -19.513 -8.858 1.00 20.55 84 ILE B O 1
ATOM 1063 N N . GLU B 1 56 ? -17.897 -21.337 -7.709 1.00 21.56 85 GLU B N 1
ATOM 1064 C CA . GLU B 1 56 ? -16.557 -21.905 -7.804 1.00 23.75 85 GLU B CA 1
ATOM 1065 C C . GLU B 1 56 ? -16.117 -22.122 -9.258 1.00 22.53 85 GLU B C 1
ATOM 1066 O O . GLU B 1 56 ? -14.990 -21.804 -9.626 1.00 23.36 85 GLU B O 1
ATOM 1072 N N . TYR B 1 57 ? -17.019 -22.656 -10.079 1.00 20.59 86 TYR B N 1
ATOM 1073 C CA . TYR B 1 57 ? -16.722 -22.912 -11.494 1.00 20.57 86 TYR B CA 1
ATOM 1074 C C . TYR B 1 57 ? -16.333 -21.625 -12.200 1.00 19.95 86 TYR B C 1
ATOM 1075 O O . TYR B 1 57 ? -15.362 -21.575 -12.936 1.00 20.58 86 TYR B O 1
ATOM 1084 N N . CYS B 1 58 ? -17.108 -20.570 -11.991 1.00 19.04 87 CYS B N 1
ATOM 1085 C CA . CYS B 1 58 ? -16.827 -19.318 -12.689 1.00 19.24 87 CYS B CA 1
ATOM 1086 C C . CYS B 1 58 ? -15.587 -18.614 -12.160 1.00 20.84 87 CYS B C 1
ATOM 1087 O O . CYS B 1 58 ? -14.909 -17.920 -12.926 1.00 21.32 87 CYS B O 1
ATOM 1108 N N . ASN B 1 61 ? -12.812 -20.571 -13.852 1.00 24.78 90 ASN B N 1
ATOM 1109 C CA . ASN B 1 61 ? -12.850 -20.487 -15.318 1.00 24.38 90 ASN B CA 1
ATOM 1110 C C . ASN B 1 61 ? -13.506 -19.178 -15.791 1.00 23.00 90 ASN B C 1
ATOM 1111 O O . ASN B 1 61 ? -14.532 -19.208 -16.488 1.00 21.60 90 ASN B O 1
ATOM 1116 N N . PRO B 1 62 ? -12.909 -18.019 -15.447 1.00 23.20 91 PRO B N 1
ATOM 1117 C CA . PRO B 1 62 ? -13.524 -16.725 -15.766 1.00 22.84 91 PRO B CA 1
ATOM 1118 C C . PRO B 1 62 ? -13.744 -16.491 -17.262 1.00 22.96 91 PRO B C 1
ATOM 1119 O O . PRO B 1 62 ? -14.616 -15.708 -17.656 1.00 22.97 91 PRO B O 1
ATOM 1123 N N . GLN B 1 63 ? -12.966 -17.197 -18.079 1.00 33.17 92 GLN B N 1
ATOM 1124 C CA . GLN B 1 63 ? -13.029 -17.082 -19.532 1.00 34.20 92 GLN B CA 1
ATOM 1125 C C . GLN B 1 63 ? -14.182 -17.873 -20.150 1.00 30.92 92 GLN B C 1
ATOM 1126 O O . GLN B 1 63 ? -14.525 -17.669 -21.316 1.00 32.56 92 GLN B O 1
ATOM 1143 N N . ASN B 1 65 ? -18.181 -19.329 -20.382 1.00 21.03 94 ASN B N 1
ATOM 1144 C CA . ASN B 1 65 ? -19.520 -18.786 -20.171 1.00 19.28 94 ASN B CA 1
ATOM 1145 C C . ASN B 1 65 ? -20.249 -19.458 -19.032 1.00 16.99 94 ASN B C 1
ATOM 1146 O O . ASN B 1 65 ? -20.137 -20.642 -18.814 1.00 16.85 94 ASN B O 1
ATOM 1151 N N . LEU B 1 66 ? -21.033 -18.679 -18.305 1.00 15.71 95 LEU B N 1
ATOM 1152 C CA . LEU B 1 66 ? -21.800 -19.181 -17.171 1.00 14.64 95 LEU B CA 1
ATOM 1153 C C . LEU B 1 66 ? -22.566 -20.463 -17.493 1.00 14.42 95 LEU B C 1
ATOM 1154 O O . LEU B 1 66 ? -22.543 -21.436 -16.731 1.00 14.72 95 LEU B O 1
ATOM 1159 N N . TYR B 1 67 ? -23.249 -20.463 -18.630 1.00 15.12 96 TYR B N 1
ATOM 1160 C CA . TYR B 1 67 ? -24.173 -21.545 -18.973 1.00 15.80 96 TYR B CA 1
ATOM 1161 C C . TYR B 1 67 ? -23.460 -22.837 -19.324 1.00 17.28 96 TYR B C 1
ATOM 1162 O O . TYR B 1 67 ? -24.083 -23.917 -19.342 1.00 18.73 96 TYR B O 1
ATOM 1171 N N . THR B 1 68 ? -22.149 -22.764 -19.552 1.00 17.57 97 THR B N 1
ATOM 1172 C CA . THR B 1 68 ? -21.377 -23.987 -19.768 1.00 19.44 97 THR B CA 1
ATOM 1173 C C . THR B 1 68 ? -21.208 -24.805 -18.494 1.00 19.43 97 THR B C 1
ATOM 1174 O O . THR B 1 68 ? -20.768 -25.954 -18.563 1.00 21.46 97 THR B O 1
ATOM 1178 N N . PHE B 1 69 ? -21.579 -24.244 -17.341 1.00 17.87 98 PHE B N 1
ATOM 1179 C CA . PHE B 1 69 ? -21.642 -25.042 -16.107 1.00 18.75 98 PHE B CA 1
ATOM 1180 C C . PHE B 1 69 ? -22.463 -26.310 -16.307 1.00 21.32 98 PHE B C 1
ATOM 1181 O O . PHE B 1 69 ? -22.133 -27.365 -15.771 1.00 23.00 98 PHE B O 1
ATOM 1200 N N . ASN B 1 71 ? -22.716 -28.202 -18.784 1.00 29.92 100 ASN B N 1
ATOM 1201 C CA . ASN B 1 71 ? -22.053 -29.209 -19.627 1.00 33.63 100 ASN B CA 1
ATOM 1202 C C . ASN B 1 71 ? -20.942 -29.933 -18.863 1.00 35.01 100 ASN B C 1
ATOM 1203 O O . ASN B 1 71 ? -20.505 -31.019 -19.260 1.00 39.45 100 ASN B O 1
ATOM 1208 N N . GLU C 1 3 ? -22.424 8.334 -24.845 1.00 46.18 32 GLU C N 1
ATOM 1209 C CA . GLU C 1 3 ? -22.169 7.770 -23.483 1.00 43.61 32 GLU C CA 1
ATOM 1210 C C . GLU C 1 3 ? -21.196 8.645 -22.675 1.00 41.01 32 GLU C C 1
ATOM 1211 O O . GLU C 1 3 ? -20.545 8.168 -21.737 1.00 39.96 32 GLU C O 1
ATOM 1217 N N . SER C 1 4 ? -21.116 9.928 -23.020 1.00 39.81 33 SER C N 1
ATOM 1218 C CA . SER C 1 4 ? -20.294 10.867 -22.267 1.00 37.53 33 SER C CA 1
ATOM 1219 C C . SER C 1 4 ? -21.116 11.521 -21.172 1.00 33.64 33 SER C C 1
ATOM 1220 O O . SER C 1 4 ? -22.350 11.534 -21.220 1.00 32.80 33 SER C O 1
ATOM 1223 N N . ALA C 1 5 ? -20.417 12.093 -20.197 1.00 31.17 34 ALA C N 1
ATOM 1224 C CA . ALA C 1 5 ? -21.062 12.723 -19.059 1.00 28.11 34 ALA C CA 1
ATOM 1225 C C . ALA C 1 5 ? -22.027 13.830 -19.475 1.00 27.77 34 ALA C C 1
ATOM 1226 O O . ALA C 1 5 ? -23.105 13.967 -18.899 1.00 26.28 34 ALA C O 1
ATOM 1237 N N . ASP C 1 7 ? -23.975 14.019 -21.832 1.00 29.33 36 ASP C N 1
ATOM 1238 C CA . ASP C 1 7 ? -25.197 13.491 -22.439 1.00 30.21 36 ASP C CA 1
ATOM 1239 C C . ASP C 1 7 ? -26.178 12.925 -21.413 1.00 27.61 36 ASP C C 1
ATOM 1240 O O . ASP C 1 7 ? -27.238 12.424 -21.781 1.00 28.23 36 ASP C O 1
ATOM 1245 N N . MET C 1 8 ? -25.829 12.992 -20.135 1.00 24.40 37 MET C N 1
ATOM 1246 C CA . MET C 1 8 ? -26.674 12.419 -19.099 1.00 22.58 37 MET C CA 1
ATOM 1247 C C . MET C 1 8 ? -27.960 13.239 -18.909 1.00 22.78 37 MET C C 1
ATOM 1248 O O . MET C 1 8 ? -27.905 14.469 -18.779 1.00 22.79 37 MET C O 1
ATOM 1253 N N . THR C 1 9 ? -29.115 12.566 -18.884 1.00 22.61 38 THR C N 1
ATOM 1254 C CA . THR C 1 9 ? -30.372 13.262 -18.600 1.00 23.35 38 THR C CA 1
ATOM 1255 C C . THR C 1 9 ? -30.546 13.432 -17.095 1.00 21.66 38 THR C C 1
ATOM 1256 O O . THR C 1 9 ? -29.898 12.760 -16.307 1.00 19.96 38 THR C O 1
ATOM 1260 N N . CYS C 1 10 ? -31.447 14.319 -16.707 1.00 22.33 39 CYS C N 1
ATOM 1261 C CA . CYS C 1 10 ? -31.821 14.472 -15.308 1.00 21.68 39 CYS C CA 1
ATOM 1262 C C . CYS C 1 10 ? -32.392 13.197 -14.702 1.00 21.49 39 CYS C C 1
ATOM 1263 O O . CYS C 1 10 ? -32.090 12.864 -13.559 1.00 20.62 39 CYS C O 1
ATOM 1266 N N . GLN C 1 11 ? -33.177 12.460 -15.475 1.00 22.63 40 GLN C N 1
ATOM 1267 C CA . GLN C 1 11 ? -33.707 11.188 -14.999 1.00 22.74 40 GLN C CA 1
ATOM 1268 C C . GLN C 1 11 ? -32.576 10.205 -14.719 1.00 20.99 40 GLN C C 1
ATOM 1269 O O . GLN C 1 11 ? -32.591 9.503 -13.706 1.00 19.80 40 GLN C O 1
ATOM 1275 N N . GLU C 1 12 ? -31.585 10.148 -15.610 1.00 20.60 41 GLU C N 1
ATOM 1276 C CA . GLU C 1 12 ? -30.427 9.292 -15.377 1.00 19.33 41 GLU C CA 1
ATOM 1277 C C . GLU C 1 12 ? -29.700 9.713 -14.120 1.00 18.19 41 GLU C C 1
ATOM 1278 O O . GLU C 1 12 ? -29.218 8.875 -13.365 1.00 17.14 41 GLU C O 1
ATOM 1284 N N . PHE C 1 13 ? -29.580 11.021 -13.915 1.00 18.35 42 PHE C N 1
ATOM 1285 C CA . PHE C 1 13 ? -28.893 11.524 -12.743 1.00 17.62 42 PHE C CA 1
ATOM 1286 C C . PHE C 1 13 ? -29.593 11.112 -11.446 1.00 17.94 42 PHE C C 1
ATOM 1287 O O . PHE C 1 13 ? -28.942 10.642 -10.504 1.00 16.65 42 PHE C O 1
ATOM 1295 N N . ILE C 1 14 ? -30.901 11.277 -11.396 1.00 19.18 43 ILE C N 1
ATOM 1296 C CA . ILE C 1 14 ? -31.641 10.921 -10.186 1.00 20.05 43 ILE C CA 1
ATOM 1297 C C . ILE C 1 14 ? -31.612 9.410 -9.957 1.00 19.32 43 ILE C C 1
ATOM 1298 O O . ILE C 1 14 ? -31.787 8.953 -8.828 1.00 19.49 43 ILE C O 1
ATOM 1303 N N . ASP C 1 15 ? -31.362 8.655 -11.020 1.00 18.39 44 ASP C N 1
ATOM 1304 C CA . ASP C 1 15 ? -31.283 7.198 -10.941 1.00 18.20 44 ASP C CA 1
ATOM 1305 C C . ASP C 1 15 ? -29.896 6.665 -10.640 1.00 17.16 44 ASP C C 1
ATOM 1306 O O . ASP C 1 15 ? -29.724 5.447 -10.578 1.00 17.49 44 ASP C O 1
ATOM 1311 N N . LEU C 1 16 ? -28.906 7.536 -10.480 1.00 16.30 45 LEU C N 1
ATOM 1312 C CA . LEU C 1 16 ? -27.540 7.089 -10.249 1.00 15.71 45 LEU C CA 1
ATOM 1313 C C . LEU C 1 16 ? -27.388 6.389 -8.920 1.00 15.45 45 LEU C C 1
ATOM 1314 O O . LEU C 1 16 ? -28.111 6.644 -7.964 1.00 15.61 45 LEU C O 1
ATOM 1319 N N . ASN C 1 17 ? -26.379 5.544 -8.844 1.00 15.28 46 ASN C N 1
ATOM 1320 C CA . ASN C 1 17 ? -25.885 5.133 -7.542 1.00 15.62 46 ASN C CA 1
ATOM 1321 C C . ASN C 1 17 ? -25.701 6.400 -6.702 1.00 15.39 46 ASN C C 1
ATOM 1322 O O . ASN C 1 17 ? -25.032 7.326 -7.149 1.00 14.71 46 ASN C O 1
ATOM 1327 N N . PRO C 1 18 ? -26.300 6.454 -5.505 1.00 15.92 47 PRO C N 1
ATOM 1328 C CA . PRO C 1 18 ? -26.134 7.677 -4.707 1.00 16.07 47 PRO C CA 1
ATOM 1329 C C . PRO C 1 18 ? -24.668 8.081 -4.485 1.00 15.83 47 PRO C C 1
ATOM 1330 O O . PRO C 1 18 ? -24.390 9.264 -4.302 1.00 15.92 47 PRO C O 1
ATOM 1345 N N . ALA C 1 20 ? -22.362 8.068 -6.593 1.00 14.17 49 ALA C N 1
ATOM 1346 C CA . ALA C 1 20 ? -21.891 8.752 -7.793 1.00 13.55 49 ALA C CA 1
ATOM 1347 C C . ALA C 1 20 ? -22.452 10.167 -7.961 1.00 13.13 49 ALA C C 1
ATOM 1348 O O . ALA C 1 20 ? -21.964 10.907 -8.810 1.00 13.19 49 ALA C O 1
ATOM 1350 N N . MET C 1 21 ? -23.479 10.544 -7.205 1.00 13.79 50 MET C N 1
ATOM 1351 C CA . MET C 1 21 ? -24.180 11.797 -7.475 1.00 14.07 50 MET C CA 1
ATOM 1352 C C . MET C 1 21 ? -23.290 13.022 -7.237 1.00 13.80 50 MET C C 1
ATOM 1353 O O . MET C 1 21 ? -23.303 13.963 -8.032 1.00 14.23 50 MET C O 1
ATOM 1358 N N . THR C 1 22 ? -22.491 13.004 -6.182 1.00 13.95 51 THR C N 1
ATOM 1359 C CA . THR C 1 22 ? -21.623 14.143 -5.900 1.00 13.96 51 THR C CA 1
ATOM 1360 C C . THR C 1 22 ? -20.541 14.332 -6.951 1.00 13.42 51 THR C C 1
ATOM 1361 O O . THR C 1 22 ? -20.432 15.417 -7.489 1.00 13.18 51 THR C O 1
ATOM 1365 N N . PRO C 1 23 ? -19.803 13.270 -7.322 1.00 13.19 52 PRO C N 1
ATOM 1366 C CA . PRO C 1 23 ? -18.805 13.479 -8.384 1.00 13.42 52 PRO C CA 1
ATOM 1367 C C . PRO C 1 23 ? -19.436 13.900 -9.687 1.00 13.34 52 PRO C C 1
ATOM 1368 O O . PRO C 1 23 ? -18.866 14.719 -10.406 1.00 13.25 52 PRO C O 1
ATOM 1372 N N . VAL C 1 24 ? -20.583 13.329 -10.042 1.00 12.92 53 VAL C N 1
ATOM 1373 C CA . VAL C 1 24 ? -21.205 13.655 -11.320 1.00 13.34 53 VAL C CA 1
ATOM 1374 C C . VAL C 1 24 ? -21.683 15.107 -11.309 1.00 13.23 53 VAL C C 1
ATOM 1375 O O . VAL C 1 24 ? -21.426 15.838 -12.266 1.00 14.15 53 VAL C O 1
ATOM 1379 N N . ALA C 1 25 ? -22.336 15.538 -10.231 1.00 13.35 54 ALA C N 1
ATOM 1380 C CA . ALA C 1 25 ? -22.808 16.926 -10.147 1.00 13.51 54 ALA C CA 1
ATOM 1381 C C . ALA C 1 25 ? -21.627 17.903 -10.109 1.00 13.53 54 ALA C C 1
ATOM 1382 O O . ALA C 1 25 ? -21.638 18.944 -10.772 1.00 14.20 54 ALA C O 1
ATOM 1384 N N . TRP C 1 26 ? -20.591 17.565 -9.347 1.00 13.16 55 TRP C N 1
ATOM 1385 C CA . TRP C 1 26 ? -19.404 18.420 -9.256 1.00 13.14 55 TRP C CA 1
ATOM 1386 C C . TRP C 1 26 ? -18.759 18.596 -10.626 1.00 13.34 55 TRP C C 1
ATOM 1387 O O . TRP C 1 26 ? -18.377 19.695 -11.009 1.00 13.75 55 TRP C O 1
ATOM 1398 N N . TRP C 1 27 ? -18.651 17.502 -11.372 1.00 13.35 56 TRP C N 1
ATOM 1399 C CA . TRP C 1 27 ? -18.019 17.562 -12.683 1.00 14.37 56 TRP C CA 1
ATOM 1400 C C . TRP C 1 27 ? -18.844 18.448 -13.622 1.00 14.95 56 TRP C C 1
ATOM 1401 O O . TRP C 1 27 ? -18.305 19.293 -14.350 1.00 15.81 56 TRP C O 1
ATOM 1412 N N . MET C 1 28 ? -20.162 18.289 -13.585 1.00 14.75 57 MET C N 1
ATOM 1413 C CA . MET C 1 28 ? -21.026 19.136 -14.385 1.00 15.88 57 MET C CA 1
ATOM 1414 C C . MET C 1 28 ? -20.839 20.611 -14.027 1.00 15.94 57 MET C C 1
ATOM 1415 O O . MET C 1 28 ? -20.806 21.461 -14.907 1.00 16.84 57 MET C O 1
ATOM 1420 N N . LEU C 1 29 ? -20.692 20.915 -12.734 1.00 15.25 58 LEU C N 1
ATOM 1421 C CA . LEU C 1 29 ? -20.589 22.295 -12.291 1.00 15.72 58 LEU C CA 1
ATOM 1422 C C . LEU C 1 29 ? -19.225 22.918 -12.567 1.00 15.66 58 LEU C C 1
ATOM 1423 O O . LEU C 1 29 ? -19.127 24.136 -12.748 1.00 17.44 58 LEU C O 1
ATOM 1428 N N . HIS C 1 30 ? -18.178 22.091 -12.604 1.00 14.53 59 HIS C N 1
ATOM 1429 C CA . HIS C 1 30 ? -16.804 22.574 -12.632 1.00 14.35 59 HIS C CA 1
ATOM 1430 C C . HIS C 1 30 ? -15.983 22.267 -13.889 1.00 14.14 59 HIS C C 1
ATOM 1431 O O . HIS C 1 30 ? -15.065 22.987 -14.187 1.00 15.16 59 HIS C O 1
ATOM 1438 N N . GLU C 1 31 ? -16.305 21.218 -14.640 1.00 39.28 60 GLU C N 1
ATOM 1439 C CA A GLU C 1 31 ? -15.484 20.882 -15.801 0.50 39.96 60 GLU C CA 1
ATOM 1440 C CA B GLU C 1 31 ? -15.493 20.873 -15.800 0.50 39.94 60 GLU C CA 1
ATOM 1441 C C . GLU C 1 31 ? -15.446 22.067 -16.760 1.00 41.73 60 GLU C C 1
ATOM 1442 O O . GLU C 1 31 ? -16.463 22.708 -16.993 1.00 43.16 60 GLU C O 1
ATOM 1453 N N . GLU C 1 32 ? -14.248 22.348 -17.291 1.00 42.39 61 GLU C N 1
ATOM 1454 C CA . GLU C 1 32 ? -14.004 23.448 -18.229 1.00 45.08 61 GLU C CA 1
ATOM 1455 C C . GLU C 1 32 ? -14.255 24.857 -17.677 1.00 44.47 61 GLU C C 1
ATOM 1456 O O . GLU C 1 32 ? -14.294 25.822 -18.441 1.00 47.42 61 GLU C O 1
ATOM 1462 N N . THR C 1 33 ? -14.383 24.981 -16.357 1.00 41.80 62 THR C N 1
ATOM 1463 C CA . THR C 1 33 ? -14.452 26.285 -15.700 1.00 43.29 62 THR C CA 1
ATOM 1464 C C . THR C 1 33 ? -13.093 26.615 -15.107 1.00 43.76 62 THR C C 1
ATOM 1465 O O . THR C 1 33 ? -12.256 25.737 -14.910 1.00 42.09 62 THR C O 1
ATOM 1469 N N . VAL C 1 34 ? -12.879 27.897 -14.831 1.00 47.27 63 VAL C N 1
ATOM 1470 C CA . VAL C 1 34 ? -11.654 28.336 -14.186 1.00 49.79 63 VAL C CA 1
ATOM 1471 C C . VAL C 1 34 ? -11.634 27.783 -12.762 1.00 48.03 63 VAL C C 1
ATOM 1472 O O . VAL C 1 34 ? -12.615 27.891 -12.035 1.00 48.05 63 VAL C O 1
ATOM 1476 N N . TYR C 1 35 ? -10.519 27.164 -12.399 1.00 47.64 64 TYR C N 1
ATOM 1477 C CA . TYR C 1 35 ? -10.342 26.614 -11.070 1.00 46.80 64 TYR C CA 1
ATOM 1478 C C . TYR C 1 35 ? -10.125 27.760 -10.083 1.00 52.73 64 TYR C C 1
ATOM 1479 O O . TYR C 1 35 ? -9.242 28.586 -10.291 1.00 57.79 64 TYR C O 1
ATOM 1497 N N . GLY C 1 37 ? -10.444 27.124 -6.396 1.00 58.27 66 GLY C N 1
ATOM 1498 C CA . GLY C 1 37 ? -10.220 26.604 -5.047 1.00 60.62 66 GLY C CA 1
ATOM 1499 C C . GLY C 1 37 ? -8.862 26.984 -4.484 1.00 66.53 66 GLY C C 1
ATOM 1500 O O . GLY C 1 37 ? -8.126 27.785 -5.068 1.00 70.07 66 GLY C O 1
ATOM 1501 N N . GLY C 1 38 ? -8.544 26.436 -3.316 1.00 68.99 67 GLY C N 1
ATOM 1502 C CA . GLY C 1 38 ? -7.177 26.442 -2.808 1.00 74.15 67 GLY C CA 1
ATOM 1503 C C . GLY C 1 38 ? -6.375 25.444 -3.624 1.00 68.36 67 GLY C C 1
ATOM 1504 O O . GLY C 1 38 ? -6.815 25.013 -4.689 1.00 61.66 67 GLY C O 1
ATOM 1505 N N . ASP C 1 39 ? -5.212 25.049 -3.125 1.00 72.36 68 ASP C N 1
ATOM 1506 C CA . ASP C 1 39 ? -4.314 24.189 -3.894 1.00 69.94 68 ASP C CA 1
ATOM 1507 C C . ASP C 1 39 ? -4.810 22.752 -4.053 1.00 62.10 68 ASP C C 1
ATOM 1508 O O . ASP C 1 39 ? -4.363 22.054 -4.955 1.00 59.79 68 ASP C O 1
ATOM 1513 N N . THR C 1 40 ? -5.717 22.326 -3.174 1.00 59.79 69 THR C N 1
ATOM 1514 C CA . THR C 1 40 ? -6.238 20.959 -3.168 1.00 53.95 69 THR C CA 1
ATOM 1515 C C . THR C 1 40 ? -7.659 20.910 -3.728 1.00 48.80 69 THR C C 1
ATOM 1516 O O . THR C 1 40 ? -8.484 21.759 -3.407 1.00 50.51 69 THR C O 1
ATOM 1520 N N . VAL C 1 41 ? -7.939 19.903 -4.556 1.00 44.21 70 VAL C N 1
ATOM 1521 C CA . VAL C 1 41 ? -9.271 19.714 -5.124 1.00 40.65 70 VAL C CA 1
ATOM 1522 C C . VAL C 1 41 ? -10.238 19.308 -4.011 1.00 41.78 70 VAL C C 1
ATOM 1523 O O . VAL C 1 41 ? -10.013 18.294 -3.360 1.00 41.43 70 VAL C O 1
ATOM 1527 N N . THR C 1 42 ? -11.290 20.107 -3.802 1.00 15.80 71 THR C N 1
ATOM 1528 C CA . THR C 1 42 ? -12.243 19.854 -2.731 1.00 15.73 71 THR C CA 1
ATOM 1529 C C . THR C 1 42 ? -13.613 20.418 -3.047 1.00 15.33 71 THR C C 1
ATOM 1530 O O . THR C 1 42 ? -13.746 21.364 -3.816 1.00 16.06 71 THR C O 1
ATOM 1534 N N . LEU C 1 43 ? -14.643 19.856 -2.415 1.00 15.34 72 LEU C N 1
ATOM 1535 C CA . LEU C 1 43 ? -15.909 20.549 -2.305 1.00 14.91 72 LEU C CA 1
ATOM 1536 C C . LEU C 1 43 ? -15.675 21.886 -1.611 1.00 15.25 72 LEU C C 1
ATOM 1537 O O . LEU C 1 43 ? -14.842 21.976 -0.696 1.00 15.86 72 LEU C O 1
ATOM 1542 N N . ASN C 1 44 ? -16.383 22.909 -2.073 1.00 15.20 73 ASN C N 1
ATOM 1543 C CA . ASN C 1 44 ? -16.383 24.221 -1.424 1.00 15.99 73 ASN C CA 1
ATOM 1544 C C . ASN C 1 44 ? -17.786 24.644 -0.985 1.00 15.88 73 ASN C C 1
ATOM 1545 O O . ASN C 1 44 ? -18.746 23.904 -1.165 1.00 15.51 73 ASN C O 1
ATOM 1550 N N . GLU C 1 45 ? -17.888 25.831 -0.399 1.00 16.40 74 GLU C N 1
ATOM 1551 C CA . GLU C 1 45 ? -19.150 26.303 0.183 1.00 17.42 74 GLU C CA 1
ATOM 1552 C C . GLU C 1 45 ? -20.233 26.455 -0.889 1.00 17.77 74 GLU C C 1
ATOM 1553 O O . GLU C 1 45 ? -21.386 26.130 -0.653 1.00 18.19 74 GLU C O 1
ATOM 1559 N N . THR C 1 46 ? -19.853 26.915 -2.082 1.00 17.82 75 THR C N 1
ATOM 1560 C CA . THR C 1 46 ? -20.815 27.054 -3.174 1.00 18.45 75 THR C CA 1
ATOM 1561 C C . THR C 1 46 ? -21.339 25.686 -3.610 1.00 17.53 75 THR C C 1
ATOM 1562 O O . THR C 1 46 ? -22.535 25.542 -3.863 1.00 17.87 75 THR C O 1
ATOM 1566 N N . ASP C 1 47 ? -20.483 24.663 -3.635 1.00 16.54 76 ASP C N 1
ATOM 1567 C CA . ASP C 1 47 ? -20.947 23.296 -3.929 1.00 16.21 76 ASP C CA 1
ATOM 1568 C C . ASP C 1 47 ? -22.009 22.821 -2.958 1.00 16.89 76 ASP C C 1
ATOM 1569 O O . ASP C 1 47 ? -22.946 22.115 -3.340 1.00 16.58 76 ASP C O 1
ATOM 1574 N N . LEU C 1 48 ? -21.875 23.215 -1.702 1.00 17.86 77 LEU C N 1
ATOM 1575 C CA . LEU C 1 48 ? -22.815 22.772 -0.684 1.00 19.52 77 LEU C CA 1
ATOM 1576 C C . LEU C 1 48 ? -24.235 23.287 -0.937 1.00 20.88 77 LEU C C 1
ATOM 1577 O O . LEU C 1 48 ? -25.202 22.621 -0.552 1.00 22.04 77 LEU C O 1
ATOM 1582 N N . THR C 1 49 ? -24.377 24.455 -1.574 1.00 21.31 78 THR C N 1
ATOM 1583 C CA . THR C 1 49 ? -25.712 24.921 -1.962 1.00 22.83 78 THR C CA 1
ATOM 1584 C C . THR C 1 49 ? -26.071 24.500 -3.372 1.00 22.16 78 THR C C 1
ATOM 1585 O O . THR C 1 49 ? -27.230 24.237 -3.654 1.00 22.95 78 THR C O 1
ATOM 1589 N N . GLN C 1 50 ? -25.102 24.432 -4.270 1.00 20.54 79 GLN C N 1
ATOM 1590 C CA . GLN C 1 50 ? -25.419 24.112 -5.663 1.00 20.79 79 GLN C CA 1
ATOM 1591 C C . GLN C 1 50 ? -25.779 22.646 -5.873 1.00 19.57 79 GLN C C 1
ATOM 1592 O O . GLN C 1 50 ? -26.725 22.337 -6.606 1.00 20.21 79 GLN C O 1
ATOM 1598 N N . ILE C 1 51 ? -25.038 21.730 -5.270 1.00 18.06 80 ILE C N 1
ATOM 1599 C CA . ILE C 1 51 ? -25.306 20.317 -5.525 1.00 17.83 80 ILE C CA 1
ATOM 1600 C C . ILE C 1 51 ? -26.730 19.909 -5.116 1.00 18.81 80 ILE C C 1
ATOM 1601 O O . ILE C 1 51 ? -27.428 19.277 -5.910 1.00 19.42 80 ILE C O 1
ATOM 1606 N N . PRO C 1 52 ? -27.203 20.308 -3.919 1.00 19.88 81 PRO C N 1
ATOM 1607 C CA . PRO C 1 52 ? -28.629 20.063 -3.632 1.00 21.56 81 PRO C CA 1
ATOM 1608 C C . PRO C 1 52 ? -29.592 20.684 -4.661 1.00 22.50 81 PRO C C 1
ATOM 1609 O O . PRO C 1 52 ? -30.627 20.082 -4.967 1.00 24.14 81 PRO C O 1
ATOM 1628 N N . VAL C 1 54 ? -29.049 21.064 -7.880 1.00 21.40 83 VAL C N 1
ATOM 1629 C CA . VAL C 1 54 ? -28.987 20.209 -9.074 1.00 21.17 83 VAL C CA 1
ATOM 1630 C C . VAL C 1 54 ? -29.947 19.034 -8.902 1.00 21.58 83 VAL C C 1
ATOM 1631 O O . VAL C 1 54 ? -30.719 18.694 -9.805 1.00 21.63 83 VAL C O 1
ATOM 1635 N N . ILE C 1 55 ? -29.935 18.445 -7.720 1.00 22.12 84 ILE C N 1
ATOM 1636 C CA . ILE C 1 55 ? -30.815 17.335 -7.408 1.00 23.25 84 ILE C CA 1
ATOM 1637 C C . ILE C 1 55 ? -32.296 17.733 -7.547 1.00 25.15 84 ILE C C 1
ATOM 1638 O O . ILE C 1 55 ? -33.082 17.050 -8.214 1.00 25.66 84 ILE C O 1
ATOM 1643 N N . GLU C 1 56 ? -32.666 18.861 -6.954 1.00 26.18 85 GLU C N 1
ATOM 1644 C CA . GLU C 1 56 ? -34.056 19.323 -7.021 1.00 28.66 85 GLU C CA 1
ATOM 1645 C C . GLU C 1 56 ? -34.469 19.712 -8.437 1.00 28.23 85 GLU C C 1
ATOM 1646 O O . GLU C 1 56 ? -35.592 19.425 -8.860 1.00 29.38 85 GLU C O 1
ATOM 1652 N N . TYR C 1 57 ? -33.558 20.355 -9.163 1.00 26.50 86 TYR C N 1
ATOM 1653 C CA . TYR C 1 57 ? -33.780 20.707 -10.554 1.00 26.67 86 TYR C CA 1
ATOM 1654 C C . TYR C 1 57 ? -34.069 19.476 -11.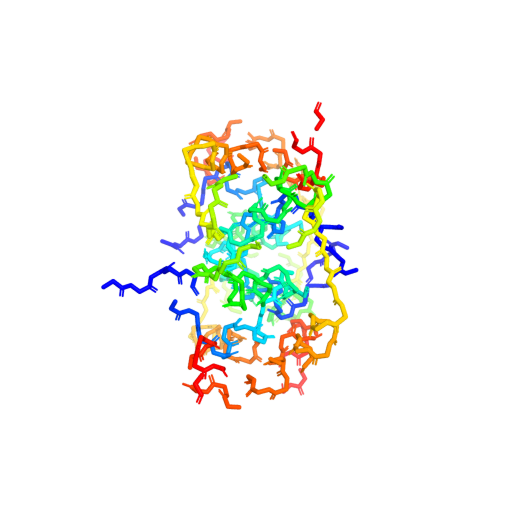401 1.00 26.13 86 TYR C C 1
ATOM 1655 O O . TYR C 1 57 ? -34.973 19.496 -12.244 1.00 27.52 86 TYR C O 1
ATOM 1664 N N . CYS C 1 58 ? -33.294 18.412 -11.191 1.00 24.47 87 CYS C N 1
ATOM 1665 C CA . CYS C 1 58 ? -33.453 17.219 -12.013 1.00 24.34 87 CYS C CA 1
ATOM 1666 C C . CYS C 1 58 ? -34.715 16.440 -11.663 1.00 26.07 87 CYS C C 1
ATOM 1667 O O . CYS C 1 58 ? -35.317 15.822 -12.548 1.00 27.01 87 CYS C O 1
ATOM 1688 N N . ASN C 1 61 ? -37.337 18.393 -13.538 1.00 30.88 90 ASN C N 1
ATOM 1689 C CA . ASN C 1 61 ? -37.131 18.407 -14.992 1.00 30.59 90 ASN C CA 1
ATOM 1690 C C . ASN C 1 61 ? -36.448 17.134 -15.499 1.00 28.67 90 ASN C C 1
ATOM 1691 O O . ASN C 1 61 ? -35.409 17.201 -16.163 1.00 27.20 90 ASN C O 1
ATOM 1696 N N . PRO C 1 62 ? -37.037 15.962 -15.212 1.00 28.94 91 PRO C N 1
ATOM 1697 C CA . PRO C 1 62 ? -36.377 14.691 -15.513 1.00 27.83 91 PRO C CA 1
ATOM 1698 C C . PRO C 1 62 ? -36.007 14.468 -16.986 1.00 28.13 91 PRO C C 1
ATOM 1699 O O . PRO C 1 62 ? -35.030 13.777 -17.276 1.00 26.84 91 PRO C O 1
ATOM 1703 N N . GLN C 1 63 ? -36.753 15.049 -17.918 1.00 30.07 92 GLN C N 1
ATOM 1704 C CA . GLN C 1 63 ? -36.452 14.834 -19.329 1.00 30.83 92 GLN C CA 1
ATOM 1705 C C . GLN C 1 63 ? -35.380 15.763 -19.886 1.00 30.67 92 GLN C C 1
ATOM 1706 O O . GLN C 1 63 ? -34.876 15.537 -20.993 1.00 31.66 92 GLN C O 1
ATOM 1721 N N . ASN C 1 65 ? -31.635 17.543 -20.066 1.00 27.95 94 ASN C N 1
ATOM 1722 C CA . ASN C 1 65 ? -30.273 17.104 -19.830 1.00 26.69 94 ASN C CA 1
ATOM 1723 C C . ASN C 1 65 ? -29.752 17.717 -18.539 1.00 24.98 94 ASN C C 1
ATOM 1724 O O . ASN C 1 65 ? -30.033 18.874 -18.218 1.00 25.49 94 ASN C O 1
ATOM 1729 N N . LEU C 1 66 ? -28.985 16.929 -17.798 1.00 23.00 95 LEU C N 1
ATOM 1730 C CA . LEU C 1 66 ? -28.378 17.395 -16.555 1.00 21.78 95 LEU C CA 1
ATOM 1731 C C . LEU C 1 66 ? -27.671 18.745 -16.720 1.00 22.19 95 LEU C C 1
ATOM 1732 O O . LEU C 1 66 ? -27.795 19.627 -15.867 1.00 22.09 95 LEU C O 1
ATOM 1737 N N . TYR C 1 67 ? -26.942 18.904 -17.824 1.00 23.00 96 TYR C N 1
ATOM 1738 C CA . TYR C 1 67 ? -26.093 20.076 -18.013 1.00 23.63 96 TYR C CA 1
ATOM 1739 C C . TYR C 1 67 ? -26.898 21.363 -18.276 1.00 24.76 96 TYR C C 1
ATOM 1740 O O . TYR C 1 67 ? -26.345 22.468 -18.180 1.00 25.66 96 TYR C O 1
ATOM 1749 N N . THR C 1 68 ? -28.199 21.236 -18.558 1.00 32.32 97 THR C N 1
ATOM 1750 C CA . THR C 1 68 ? -29.063 22.418 -18.672 1.00 33.11 97 THR C CA 1
ATOM 1751 C C . THR C 1 68 ? -29.269 23.132 -17.333 1.00 31.72 97 THR C C 1
ATOM 1752 O O . THR C 1 68 ? -29.727 24.269 -17.306 1.00 35.26 97 THR C O 1
ATOM 1756 N N . PHE C 1 69 ? -28.900 22.488 -16.222 1.00 28.37 98 PHE C N 1
ATOM 1757 C CA . PHE C 1 69 ? -28.879 23.166 -14.934 1.00 28.31 98 PHE C CA 1
ATOM 1758 C C . PHE C 1 69 ? -28.119 24.502 -15.032 1.00 31.73 98 PHE C C 1
ATOM 1759 O O . PHE C 1 69 ? -28.499 25.486 -14.402 1.00 35.70 98 PHE C O 1
ATOM 1778 N N . ASN C 1 71 ? -27.851 26.551 -17.505 1.00 45.97 100 ASN C N 1
ATOM 1779 C CA . ASN C 1 71 ? -28.594 27.599 -18.221 1.00 54.17 100 ASN C CA 1
ATOM 1780 C C . ASN C 1 71 ? -29.675 28.255 -17.358 1.00 58.61 100 ASN C C 1
ATOM 1781 O O . ASN C 1 71 ? -30.480 29.035 -17.867 1.00 66.87 100 ASN C O 1
ATOM 1786 N N . GLN C 1 72 ? -29.687 27.935 -16.063 1.00 55.42 101 GLN C N 1
ATOM 1787 C CA . GLN C 1 72 ? -30.667 28.454 -15.101 1.00 61.45 101 GLN C CA 1
ATOM 1788 C C . GLN C 1 72 ? -31.938 27.614 -15.160 1.00 60.08 101 GLN C C 1
ATOM 1789 O O . GLN C 1 72 ? -31.895 26.408 -14.892 1.00 52.60 101 GLN C O 1
ATOM 1795 N N . GLU D 1 3 ? -22.625 6.466 2.167 1.00 35.42 32 GLU D N 1
ATOM 1796 C CA . GLU D 1 3 ? -23.199 6.768 0.818 1.00 33.86 32 GLU D CA 1
ATOM 1797 C C . GLU D 1 3 ? -22.380 7.815 0.056 1.00 30.26 32 GLU D C 1
ATOM 1798 O O . GLU D 1 3 ? -22.870 8.462 -0.889 1.00 29.16 32 GLU D O 1
ATOM 1804 N N . SER D 1 4 ? -21.126 7.967 0.464 1.00 27.57 33 SER D N 1
ATOM 1805 C CA . SER D 1 4 ? -20.213 8.910 -0.163 1.00 25.12 33 SER D CA 1
ATOM 1806 C C . SER D 1 4 ? -19.455 8.214 -1.267 1.00 21.96 33 SER D C 1
ATOM 1807 O O . SER D 1 4 ? -19.430 6.984 -1.352 1.00 20.78 33 SER D O 1
ATOM 1810 N N . ALA D 1 5 ? -18.830 9.004 -2.118 1.00 20.32 34 ALA D N 1
ATOM 1811 C CA . ALA D 1 5 ? -18.058 8.458 -3.225 1.00 19.16 34 ALA D CA 1
ATOM 1812 C C . ALA D 1 5 ? -17.009 7.440 -2.771 1.00 19.64 34 ALA D C 1
ATOM 1813 O O . ALA D 1 5 ? -16.800 6.417 -3.415 1.00 18.27 34 ALA D O 1
ATOM 1824 N N . ASP D 1 7 ? -17.109 5.309 -0.491 1.00 22.26 36 ASP D N 1
ATOM 1825 C CA . ASP D 1 7 ? -17.733 4.058 -0.072 1.00 22.34 36 ASP D CA 1
ATOM 1826 C C . ASP D 1 7 ? -18.067 3.136 -1.250 1.00 20.42 36 ASP D C 1
ATOM 1827 O O . ASP D 1 7 ? -18.526 2.022 -1.036 1.00 20.37 36 ASP D O 1
ATOM 1832 N N . MET D 1 8 ? -17.864 3.598 -2.474 1.00 18.09 37 MET D N 1
ATOM 1833 C CA . MET D 1 8 ? -18.240 2.811 -3.650 1.00 17.02 37 MET D CA 1
ATOM 1834 C C . MET D 1 8 ? -17.357 1.575 -3.801 1.00 16.97 37 MET D C 1
ATOM 1835 O O . MET D 1 8 ? -16.127 1.673 -3.756 1.00 17.74 37 MET D O 1
ATOM 1840 N N . THR D 1 9 ? -17.989 0.412 -3.997 1.00 16.57 38 THR D N 1
ATOM 1841 C CA . THR D 1 9 ? -17.214 -0.782 -4.310 1.00 17.03 38 THR D CA 1
ATOM 1842 C C . THR D 1 9 ? -16.905 -0.835 -5.807 1.00 16.43 38 THR D C 1
ATOM 1843 O O . THR D 1 9 ? -17.541 -0.166 -6.632 1.00 15.42 38 THR D O 1
ATOM 1847 N N . CYS D 1 10 ? -15.932 -1.660 -6.147 1.00 17.01 39 CYS D N 1
ATOM 1848 C CA . CYS D 1 10 ? -15.598 -1.921 -7.556 1.00 17.02 39 CYS D CA 1
ATOM 1849 C C . CYS D 1 10 ? -16.778 -2.469 -8.361 1.00 16.45 39 CYS D C 1
ATOM 1850 O O . CYS D 1 10 ? -17.002 -2.050 -9.492 1.00 16.11 39 CYS D O 1
ATOM 1853 N N . GLN D 1 11 ? -17.570 -3.362 -7.774 1.00 16.49 40 GLN D N 1
ATOM 1854 C CA . GLN D 1 11 ? -18.770 -3.857 -8.447 1.00 16.13 40 GLN D CA 1
ATOM 1855 C C . GLN D 1 11 ? -19.732 -2.699 -8.735 1.00 15.45 40 GLN D C 1
ATOM 1856 O O . GLN D 1 11 ? -20.301 -2.592 -9.816 1.00 14.97 40 GLN D O 1
ATOM 1862 N N . GLU D 1 12 ? -19.931 -1.822 -7.759 1.00 15.06 41 GLU D N 1
ATOM 1863 C CA . GLU D 1 12 ? -20.791 -0.674 -7.992 1.00 14.76 41 GLU D CA 1
ATOM 1864 C C . GLU D 1 12 ? -20.271 0.193 -9.133 1.00 14.42 41 GLU D C 1
ATOM 1865 O O . GLU D 1 12 ? -21.060 0.697 -9.918 1.00 14.59 41 GLU D O 1
ATOM 1871 N N . PHE D 1 13 ? -18.952 0.378 -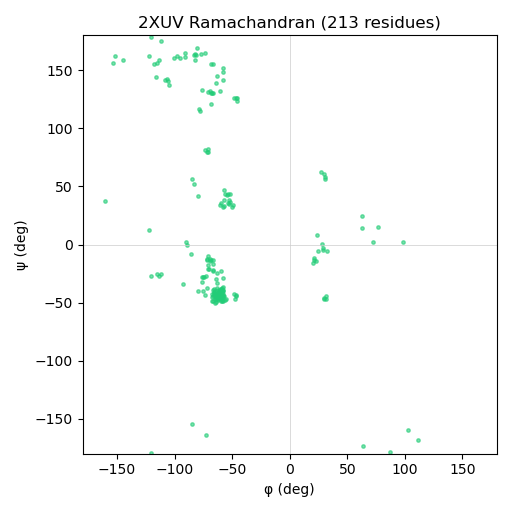9.197 1.00 14.82 42 PHE D N 1
ATOM 1872 C CA . PHE D 1 13 ? -18.353 1.177 -10.256 1.00 14.89 42 PHE D CA 1
ATOM 1873 C C . PHE D 1 13 ? -18.595 0.557 -11.640 1.00 15.26 42 PHE D C 1
ATOM 1874 O O . PHE D 1 13 ? -19.008 1.259 -12.585 1.00 15.80 42 PHE D O 1
ATOM 1882 N N A ILE D 1 14 ? -18.348 -0.756 -11.738 0.50 15.55 43 ILE D N 1
ATOM 1883 N N B ILE D 1 14 ? -18.371 -0.732 -11.802 0.50 15.70 43 ILE D N 1
ATOM 1884 C CA A ILE D 1 14 ? -18.586 -1.545 -12.955 0.50 16.07 43 ILE D CA 1
ATOM 1885 C CA B ILE D 1 14 ? -18.546 -1.286 -13.129 0.50 16.31 43 ILE D CA 1
ATOM 1886 C C A ILE D 1 14 ? -20.000 -1.312 -13.461 0.50 15.64 43 ILE D C 1
ATOM 1887 C C B ILE D 1 14 ? -20.033 -1.347 -13.508 0.50 15.83 43 ILE D C 1
ATOM 1888 O O A ILE D 1 14 ? -20.230 -1.175 -14.654 0.50 16.26 43 ILE D O 1
ATOM 1889 O O B ILE D 1 14 ? -20.353 -1.460 -14.695 0.50 16.56 43 ILE D O 1
ATOM 1898 N N . ASP D 1 15 ? -20.935 -1.253 -12.521 1.00 15.28 44 ASP D N 1
ATOM 1899 C CA . ASP D 1 15 ? -22.377 -1.185 -12.812 1.00 15.20 44 ASP D CA 1
ATOM 1900 C C . ASP D 1 15 ? -22.907 0.240 -13.006 1.00 15.12 44 ASP D C 1
ATOM 1901 O O . ASP D 1 15 ? -24.066 0.424 -13.334 1.00 15.19 44 ASP D O 1
ATOM 1906 N N . LEU D 1 16 ? -22.062 1.255 -12.834 1.00 15.07 45 LEU D N 1
ATOM 1907 C CA . LEU D 1 16 ? -22.527 2.623 -13.036 1.00 15.69 45 LEU D CA 1
ATOM 1908 C C . LEU D 1 16 ? -23.079 2.872 -14.434 1.00 16.41 45 LEU D C 1
ATOM 1909 O O . LEU D 1 16 ? -22.621 2.298 -15.418 1.00 16.89 45 LEU D O 1
ATOM 1914 N N . ASN D 1 17 ? -24.054 3.765 -14.521 1.00 16.78 46 ASN D N 1
ATOM 1915 C CA . ASN D 1 17 ? -24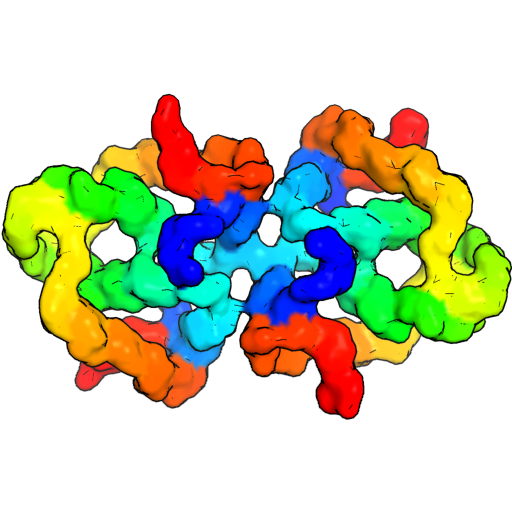.379 4.372 -15.797 1.00 17.98 46 ASN D CA 1
ATOM 1916 C C . ASN D 1 17 ? -23.051 4.771 -16.436 1.00 17.97 46 ASN D C 1
ATOM 1917 O O . ASN D 1 17 ? -22.259 5.482 -15.827 1.00 17.06 46 ASN D O 1
ATOM 1922 N N . PRO D 1 18 ? -22.769 4.294 -17.653 1.00 19.05 47 PRO D N 1
ATOM 1923 C CA . PRO D 1 18 ? -21.449 4.590 -18.216 1.00 19.34 47 PRO D CA 1
ATOM 1924 C C . PRO D 1 18 ? -21.120 6.093 -18.315 1.00 19.01 47 PRO D C 1
ATOM 1925 O O . PRO D 1 18 ? -19.946 6.477 -18.279 1.00 18.95 47 PRO D O 1
ATOM 1940 N N . ALA D 1 20 ? -21.538 8.165 -16.075 1.00 16.81 49 ALA D N 1
ATOM 1941 C CA . ALA D 1 20 ? -20.989 8.576 -14.770 1.00 15.74 49 ALA D CA 1
ATOM 1942 C C . ALA D 1 20 ? -19.560 8.121 -14.524 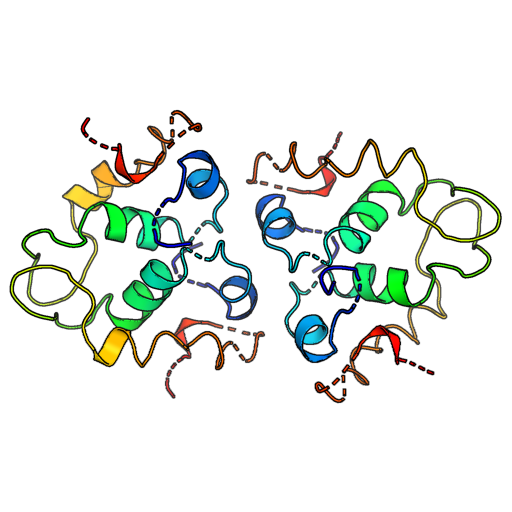1.00 15.31 49 ALA D C 1
ATOM 1943 O O . ALA D 1 20 ? -18.943 8.543 -13.540 1.00 14.90 49 ALA D O 1
ATOM 1945 N N . MET D 1 21 ? -19.028 7.229 -15.365 1.00 15.90 50 MET D N 1
ATOM 1946 C CA . MET D 1 21 ? -17.746 6.594 -15.042 1.00 16.29 50 MET D CA 1
ATOM 1947 C C . MET D 1 21 ? -16.578 7.568 -15.059 1.00 16.18 50 MET D C 1
ATOM 1948 O O . MET D 1 21 ? -15.721 7.525 -14.166 1.00 15.76 50 MET D O 1
ATOM 1953 N N . THR D 1 22 ? -16.522 8.457 -16.043 1.00 16.68 51 THR D N 1
ATOM 1954 C CA . THR D 1 22 ? -15.407 9.403 -16.084 1.00 17.07 51 THR D CA 1
ATOM 1955 C C . THR D 1 22 ? -15.413 10.359 -14.879 1.00 16.00 51 THR D C 1
ATOM 1956 O O . THR D 1 22 ? -14.391 10.471 -14.195 1.00 16.46 51 THR D O 1
ATOM 1960 N N . PRO D 1 23 ? -16.552 11.010 -14.572 1.00 15.53 52 PRO D N 1
ATOM 1961 C CA . PRO D 1 23 ? -16.559 11.868 -13.397 1.00 15.07 52 PRO D CA 1
ATOM 1962 C C . PRO D 1 23 ? -16.228 11.130 -12.095 1.00 14.28 52 PRO D C 1
ATOM 1963 O O . PRO D 1 23 ? -15.498 11.663 -11.251 1.00 14.06 52 PRO D O 1
ATOM 1967 N N . VAL D 1 24 ? -16.765 9.924 -11.912 1.00 13.99 53 VAL D N 1
ATOM 1968 C CA . VAL D 1 24 ? -16.503 9.163 -10.707 1.00 13.79 53 VAL D CA 1
ATOM 1969 C C . VAL D 1 24 ? -15.037 8.775 -10.613 1.00 13.99 53 VAL D C 1
ATOM 1970 O O . VAL D 1 24 ? -14.419 8.977 -9.573 1.00 14.56 53 VAL D O 1
ATOM 1974 N N . ALA D 1 25 ? -14.455 8.264 -11.699 1.00 14.18 54 ALA D N 1
ATOM 1975 C CA . ALA D 1 25 ? -13.033 7.927 -11.691 1.00 14.88 54 ALA D CA 1
ATOM 1976 C C . ALA D 1 25 ? -12.171 9.173 -11.466 1.00 14.87 54 ALA D C 1
ATOM 1977 O O . ALA D 1 25 ? -11.199 9.123 -10.725 1.00 15.24 54 ALA D O 1
ATOM 1979 N N . TRP D 1 26 ? -12.501 10.287 -12.127 1.00 14.72 55 TRP D N 1
ATOM 1980 C CA . TRP D 1 26 ? -11.718 11.529 -11.970 1.00 14.88 55 TRP D CA 1
ATOM 1981 C C . TRP D 1 26 ? -11.718 11.973 -10.511 1.00 14.41 55 TRP D C 1
ATOM 1982 O O . TRP D 1 26 ? -10.678 12.309 -9.946 1.00 14.71 55 TRP D O 1
ATOM 1993 N N . TRP D 1 27 ? -12.897 11.947 -9.894 1.00 14.02 56 TRP D N 1
ATOM 1994 C CA . TRP D 1 27 ? -13.027 12.348 -8.510 1.00 14.15 56 TRP D CA 1
ATOM 1995 C C . TRP D 1 27 ? -12.188 11.444 -7.603 1.00 14.44 56 TRP D C 1
ATOM 1996 O O . TRP D 1 27 ? -11.480 11.902 -6.716 1.00 14.62 56 TRP D O 1
ATOM 2007 N N . MET D 1 28 ? -12.232 10.137 -7.847 1.00 14.50 57 MET D N 1
ATOM 2008 C CA . MET D 1 28 ? -11.412 9.218 -7.072 1.00 15.78 57 MET D CA 1
ATOM 2009 C C . MET D 1 28 ? -9.924 9.523 -7.214 1.00 16.48 57 MET D C 1
ATOM 2010 O O . MET D 1 28 ? -9.187 9.500 -6.225 1.00 17.14 57 MET D O 1
ATOM 2015 N N . LEU D 1 29 ? -9.501 9.821 -8.440 1.00 16.53 58 LEU D N 1
ATOM 2016 C CA . LEU D 1 29 ? -8.091 10.090 -8.718 1.00 17.75 58 LEU D CA 1
ATOM 2017 C C . LEU D 1 29 ? -7.609 11.437 -8.192 1.00 17.66 58 LEU D C 1
ATOM 2018 O O . LEU D 1 29 ? -6.427 11.584 -7.901 1.00 19.15 58 LEU D O 1
ATOM 2023 N N . HIS D 1 30 ? -8.510 12.410 -8.060 1.00 16.35 59 HIS D N 1
ATOM 2024 C CA . HIS D 1 30 ? -8.120 13.805 -7.822 1.00 16.34 59 HIS D CA 1
ATOM 2025 C C . HIS D 1 30 ? -8.636 14.458 -6.548 1.00 16.19 59 HIS D C 1
ATOM 2026 O O . HIS D 1 30 ? -7.998 15.362 -6.054 1.00 16.50 59 HIS D O 1
ATOM 2033 N N . GLU D 1 31 ? -9.769 14.029 -6.014 1.00 20.34 60 GLU D N 1
ATOM 2034 C CA . GLU D 1 31 ? -10.298 14.726 -4.847 1.00 21.33 60 GLU D CA 1
ATOM 2035 C C . GLU D 1 31 ? -9.300 14.583 -3.689 1.00 22.01 60 GLU D C 1
ATOM 2036 O O . GLU D 1 31 ? -8.705 13.521 -3.503 1.00 22.00 60 GLU D O 1
ATOM 2042 N N A GLU D 1 32 ? -9.092 15.684 -2.963 0.50 22.46 61 GLU D N 1
ATOM 2043 N N B GLU D 1 32 ? -9.116 15.675 -2.939 0.50 22.48 61 GLU D N 1
ATOM 2044 C CA A GLU D 1 32 ? -8.180 15.731 -1.818 0.50 24.12 61 GLU D CA 1
ATOM 2045 C CA B GLU D 1 32 ? -8.152 15.752 -1.828 0.50 24.10 61 GLU D CA 1
ATOM 2046 C C A GLU D 1 32 ? -6.703 15.624 -2.187 0.50 24.19 61 GLU D C 1
ATOM 2047 C C B GLU D 1 32 ? -6.718 15.466 -2.238 0.50 24.13 61 GLU D C 1
ATOM 2048 O O A GLU D 1 32 ? -5.858 15.388 -1.316 0.50 25.89 61 GLU D O 1
ATOM 2049 O O B GLU D 1 32 ? -5.936 14.890 -1.474 0.50 25.69 61 GLU D O 1
ATOM 2060 N N . THR D 1 33 ? -6.390 15.859 -3.462 1.00 22.92 62 THR D N 1
ATOM 2061 C CA . THR D 1 33 ? -5.008 15.920 -3.927 1.00 23.76 62 THR D CA 1
ATOM 2062 C C . THR D 1 33 ? -4.761 17.324 -4.430 1.00 23.60 62 THR D C 1
ATOM 2063 O O . THR D 1 33 ? -5.703 18.041 -4.771 1.00 22.08 62 THR D O 1
ATOM 2067 N N . VAL D 1 34 ? -3.491 17.700 -4.506 1.00 25.32 63 VAL D N 1
ATOM 2068 C CA A VAL D 1 34 ? -3.129 18.999 -5.053 0.50 26.12 63 VAL D CA 1
ATOM 2069 C CA B VAL D 1 34 ? -3.126 18.995 -5.043 0.50 26.14 63 VAL D CA 1
ATOM 2070 C C . VAL D 1 34 ? -3.471 18.998 -6.532 1.00 25.35 63 VAL D C 1
ATOM 2071 O O . VAL D 1 34 ? -3.217 18.016 -7.232 1.00 25.82 63 VAL D O 1
ATOM 2078 N N . TYR D 1 35 ? -4.089 20.081 -6.990 1.00 24.87 64 TYR D N 1
ATOM 2079 C CA A TYR D 1 35 ? -4.466 20.143 -8.423 0.50 24.42 64 TYR D CA 1
ATOM 2080 C CA B TYR D 1 35 ? -4.514 20.277 -8.353 0.50 24.56 64 TYR D CA 1
ATOM 2081 C C . TYR D 1 35 ? -3.307 20.660 -9.239 1.00 27.03 64 TYR D C 1
ATOM 2082 O O . TYR D 1 35 ? -2.737 21.727 -9.006 1.00 29.07 64 TYR D O 1
ATOM 2108 N N . GLY D 1 37 ? -3.531 20.259 -12.811 1.00 30.91 66 GLY D N 1
ATOM 2109 C CA . GLY D 1 37 ? -4.015 20.198 -14.193 1.00 31.75 66 GLY D CA 1
ATOM 2110 C C . GLY D 1 37 ? -4.243 21.514 -14.922 1.00 33.17 66 GLY D C 1
ATOM 2111 O O . GLY D 1 37 ? -4.909 21.519 -15.965 1.00 34.31 66 GLY D O 1
ATOM 2112 N N . GLY D 1 38 ? -3.718 22.621 -14.394 1.00 33.98 67 GLY D N 1
ATOM 2113 C CA . GLY D 1 38 ? -3.734 23.895 -15.109 1.00 35.50 67 GLY D CA 1
ATOM 2114 C C . GLY D 1 38 ? -4.785 24.880 -14.639 1.00 33.41 67 GLY D C 1
ATOM 2115 O O . GLY D 1 38 ? -5.301 24.760 -13.536 1.00 31.21 67 GLY D O 1
ATOM 2116 N N . ASP D 1 39 ? -5.121 25.843 -15.489 1.00 34.18 68 ASP D N 1
ATOM 2117 C CA . ASP D 1 39 ? -6.000 26.966 -15.124 1.00 33.28 68 ASP D CA 1
ATOM 2118 C C . ASP D 1 39 ? -7.485 26.597 -15.055 1.00 30.49 68 ASP D C 1
ATOM 2119 O O . ASP D 1 39 ? -8.243 27.186 -14.281 1.00 29.32 68 ASP D O 1
ATOM 2124 N N . THR D 1 40 ? -7.896 25.654 -15.900 1.00 29.72 69 THR D N 1
ATOM 2125 C CA . THR D 1 40 ? -9.270 25.169 -15.931 1.00 27.82 69 THR D CA 1
ATOM 2126 C C . THR D 1 40 ? -9.300 23.726 -15.488 1.00 25.73 69 THR D C 1
ATOM 2127 O O . THR D 1 40 ? -8.283 23.018 -15.521 1.00 26.53 69 THR D O 1
ATOM 2131 N N . VAL D 1 41 ? -10.478 23.287 -15.051 1.00 23.48 70 VAL D N 1
ATOM 2132 C CA . VAL D 1 41 ? -10.685 21.914 -14.631 1.00 21.68 70 VAL D CA 1
ATOM 2133 C C . VAL D 1 41 ? -10.934 21.124 -15.910 1.00 22.09 70 VAL D C 1
ATOM 2134 O O . VAL D 1 41 ? -11.914 21.357 -16.617 1.00 22.44 70 VAL D O 1
ATOM 2138 N N A THR D 1 42 ? -10.049 20.177 -16.188 0.50 22.33 71 THR D N 1
ATOM 2139 N N B THR D 1 42 ? -10.015 20.230 -16.256 0.50 22.52 71 THR D N 1
ATOM 2140 C CA A THR D 1 42 ? -10.150 19.415 -17.4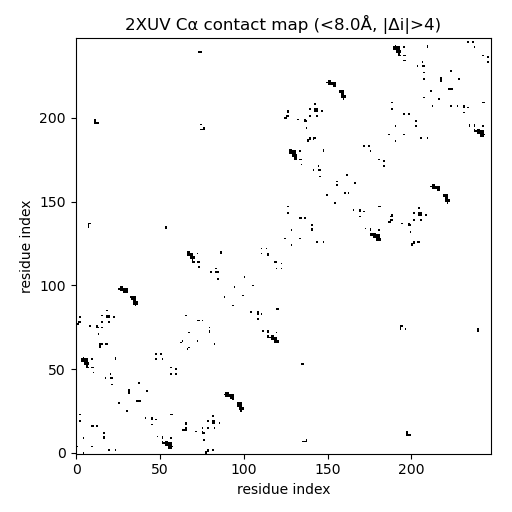25 0.50 23.59 71 THR D CA 1
ATOM 2141 C CA B THR D 1 42 ? -10.199 19.387 -17.449 0.50 23.69 71 THR D CA 1
ATOM 2142 C C A THR D 1 42 ? -9.477 18.073 -17.242 0.50 23.44 71 THR D C 1
ATOM 2143 C C B THR D 1 42 ? -9.398 18.124 -17.336 0.50 23.68 71 THR D C 1
ATOM 2144 O O A THR D 1 42 ? -8.695 17.890 -16.314 0.50 22.79 71 THR D O 1
ATOM 2145 O O B THR D 1 42 ? -8.392 18.079 -16.628 0.50 23.43 71 THR D O 1
ATOM 2152 N N . LEU D 1 43 ? -9.807 17.121 -18.114 1.00 24.38 72 LEU D N 1
ATOM 2153 C CA . LEU D 1 43 ? -9.104 15.850 -18.158 1.00 25.17 72 LEU D CA 1
ATOM 2154 C C . LEU D 1 43 ? -7.723 16.074 -18.758 1.00 27.97 72 LEU D C 1
ATOM 2155 O O . LEU D 1 43 ? -7.552 16.896 -19.671 1.00 29.71 72 LEU D O 1
ATOM 2160 N N . ASN D 1 44 ? -6.737 15.355 -18.240 1.00 28.88 73 ASN D N 1
ATOM 2161 C CA . ASN D 1 44 ? -5.393 15.366 -18.815 1.00 32.50 73 ASN D CA 1
ATOM 2162 C C . ASN D 1 44 ? -5.093 13.994 -19.430 1.00 34.67 73 ASN D C 1
ATOM 2163 O O . ASN D 1 44 ? -5.911 13.082 -19.316 1.00 33.21 73 ASN D O 1
ATOM 2168 N N . GLU D 1 45 ? -3.940 13.852 -20.088 1.00 38.64 74 GLU D N 1
ATOM 2169 C CA . GLU D 1 45 ? -3.571 12.588 -20.755 1.00 41.66 74 GLU D CA 1
ATOM 2170 C C . GLU D 1 45 ? -3.496 11.427 -19.757 1.00 39.85 74 GLU D C 1
ATOM 2171 O O . GLU D 1 45 ? -3.902 10.306 -20.067 1.00 40.33 74 GLU D O 1
ATOM 2177 N N . THR D 1 46 ? -2.968 11.714 -18.572 1.00 38.16 75 THR D N 1
ATOM 2178 C CA . THR D 1 46 ? -2.864 10.733 -17.487 1.00 36.70 75 THR D CA 1
ATOM 2179 C C . THR D 1 46 ? -4.245 10.194 -17.075 1.00 33.17 75 THR D C 1
ATOM 2180 O O . THR D 1 46 ? -4.407 8.990 -16.898 1.00 33.36 75 THR D O 1
ATOM 2184 N N . ASP D 1 47 ? -5.236 11.078 -16.963 1.00 30.30 76 ASP D N 1
ATOM 2185 C CA . ASP D 1 47 ? -6.618 10.644 -16.726 1.00 28.11 76 ASP D CA 1
ATOM 2186 C C . ASP D 1 47 ? -7.102 9.683 -17.811 1.00 30.17 76 ASP D C 1
ATOM 2187 O O . ASP D 1 47 ? -7.733 8.679 -17.505 1.00 29.51 76 ASP D O 1
ATOM 2192 N N . LEU D 1 48 ? -6.813 10.011 -19.073 1.00 33.19 77 LEU D N 1
ATOM 2193 C CA . LEU D 1 48 ? -7.257 9.193 -20.208 1.00 36.11 77 LEU D CA 1
ATOM 2194 C C . LEU D 1 48 ? -6.647 7.792 -20.172 1.00 38.58 77 LEU D C 1
ATOM 2195 O O . LEU D 1 48 ? -7.286 6.837 -20.599 1.00 39.64 77 LEU D O 1
ATOM 2200 N N . THR D 1 49 ? -5.419 7.678 -19.668 1.00 40.04 78 THR D N 1
ATOM 2201 C CA A THR D 1 49 ? -4.729 6.394 -19.555 0.50 42.73 78 THR D CA 1
ATOM 2202 C CA B THR D 1 49 ? -4.762 6.374 -19.579 0.50 42.72 78 THR D CA 1
ATOM 2203 C C . THR D 1 49 ? -5.217 5.602 -18.339 1.00 40.63 78 THR D C 1
ATOM 2204 O O . THR D 1 49 ? -5.361 4.382 -18.391 1.00 42.00 78 THR D O 1
ATOM 2211 N N . GLN D 1 50 ? -5.468 6.314 -17.239 1.00 40.16 79 GLN D N 1
ATOM 2212 C CA . GLN D 1 50 ? -5.842 5.688 -15.961 1.00 37.22 79 GLN D CA 1
ATOM 2213 C C . GLN D 1 50 ? -7.276 5.169 -15.896 1.00 34.70 79 GLN D C 1
ATOM 2214 O O . GLN D 1 50 ? -7.535 4.126 -15.308 1.00 31.85 79 GLN D O 1
ATOM 2220 N N . ILE D 1 51 ? -8.218 5.918 -16.462 1.00 36.33 80 ILE D N 1
ATOM 2221 C CA . ILE D 1 51 ? -9.623 5.563 -16.334 1.00 35.02 80 ILE D CA 1
ATOM 2222 C C . ILE D 1 51 ? -9.932 4.131 -16.823 1.00 33.57 80 ILE D C 1
ATOM 2223 O O . ILE D 1 51 ? -10.581 3.368 -16.109 1.00 31.45 80 ILE D O 1
ATOM 2228 N N . PRO D 1 52 ? -9.424 3.746 -18.016 1.00 35.88 81 PRO D N 1
ATOM 2229 C CA . PRO D 1 52 ? -9.569 2.359 -18.473 1.00 35.08 81 PRO D CA 1
ATOM 2230 C C . PRO D 1 52 ? -8.937 1.330 -17.533 1.00 32.36 81 PRO D C 1
ATOM 2231 O O . PRO D 1 52 ? -9.434 0.209 -17.405 1.00 31.51 81 PRO D O 1
ATOM 2244 N N . VAL D 1 54 ? -8.915 1.615 -14.319 1.00 26.36 83 VAL D N 1
ATOM 2245 C CA . VAL D 1 54 ? -9.820 1.509 -13.171 1.00 24.24 83 VAL D CA 1
ATOM 2246 C C . VAL D 1 54 ? -10.915 0.458 -13.440 1.00 23.49 83 VAL D C 1
ATOM 2247 O O . VAL D 1 54 ? -11.192 -0.386 -12.589 1.00 21.89 83 VAL D O 1
ATOM 2251 N N . ILE D 1 55 ? -11.530 0.510 -14.620 1.00 25.06 84 ILE D N 1
ATOM 2252 C CA . ILE D 1 55 ? -12.560 -0.470 -14.970 1.00 25.33 84 ILE D CA 1
ATOM 2253 C C . ILE D 1 55 ? -11.980 -1.887 -14.932 1.00 25.09 84 ILE D C 1
ATOM 2254 O O . ILE D 1 55 ? -12.577 -2.797 -14.352 1.00 24.63 84 ILE D O 1
ATOM 2259 N N . GLU D 1 56 ? -10.801 -2.079 -15.518 1.00 26.54 85 GLU D N 1
ATOM 2260 C CA . GLU D 1 56 ? -10.177 -3.403 -15.506 1.00 27.36 85 GLU D CA 1
ATOM 2261 C C . GLU D 1 56 ? -9.816 -3.851 -14.089 1.00 25.45 85 GLU D C 1
ATOM 2262 O O . GLU D 1 56 ? -9.999 -5.019 -13.738 1.00 25.69 85 GLU D O 1
ATOM 2268 N N . TYR D 1 57 ? -9.287 -2.940 -13.276 1.00 24.16 86 TYR D N 1
ATOM 2269 C CA . TYR D 1 57 ? -8.949 -3.259 -11.887 1.00 23.38 86 TYR D CA 1
ATOM 2270 C C . TYR D 1 57 ? -10.194 -3.709 -11.138 1.00 21.76 86 TYR D C 1
ATOM 2271 O O . TYR D 1 57 ? -10.174 -4.678 -10.383 1.00 22.14 86 TYR D O 1
ATOM 2280 N N . CYS D 1 58 ? -11.280 -2.991 -11.359 1.00 20.40 87 CYS D N 1
ATOM 2281 C CA . CYS D 1 58 ? -12.523 -3.304 -10.657 1.00 19.24 87 CYS D CA 1
ATOM 2282 C C . CYS D 1 58 ? -13.162 -4.601 -11.129 1.00 19.78 87 CYS D C 1
ATOM 2283 O O . CYS D 1 58 ? -13.691 -5.333 -10.310 1.00 20.17 87 CYS D O 1
ATOM 2306 N N . ASN D 1 61 ? -11.306 -7.183 -9.263 1.00 22.50 90 ASN D N 1
ATOM 2307 C CA . ASN D 1 61 ? -11.435 -7.077 -7.807 1.00 22.31 90 ASN D CA 1
ATOM 2308 C C . ASN D 1 61 ? -12.787 -6.484 -7.391 1.00 20.54 90 ASN D C 1
ATOM 2309 O O . ASN D 1 61 ? -12.846 -5.466 -6.708 1.00 19.87 90 ASN D O 1
ATOM 2314 N N . PRO D 1 62 ? -13.885 -7.129 -7.795 1.00 20.50 91 PRO D N 1
ATOM 2315 C CA . PRO D 1 62 ? -15.188 -6.479 -7.599 1.00 19.63 91 PRO D CA 1
ATOM 2316 C C . PRO D 1 62 ? -15.584 -6.235 -6.136 1.00 19.92 91 PRO D C 1
ATOM 2317 O O . PRO D 1 62 ? -16.386 -5.341 -5.855 1.00 19.03 91 PRO D O 1
ATOM 2321 N N . GLN D 1 63 ? -15.026 -7.032 -5.225 1.00 21.68 92 GLN D N 1
ATOM 2322 C CA A GLN D 1 63 ? -15.336 -6.924 -3.803 0.50 22.77 92 GLN D CA 1
ATOM 2323 C CA B GLN D 1 63 ? -15.334 -6.935 -3.792 0.50 23.02 92 GLN D CA 1
ATOM 2324 C C . GLN D 1 63 ? -14.580 -5.793 -3.100 1.00 22.99 92 GLN D C 1
ATOM 2325 O O . GLN D 1 63 ? -14.980 -5.343 -2.017 1.00 23.97 92 GLN D O 1
ATOM 2347 N N . ASN D 1 65 ? -13.032 -1.984 -2.455 1.00 23.26 94 ASN D N 1
ATOM 2348 C CA . ASN D 1 65 ? -13.493 -0.626 -2.644 1.00 21.86 94 ASN D CA 1
ATOM 2349 C C . ASN D 1 65 ? -12.792 0.002 -3.841 1.00 20.06 94 ASN D C 1
ATOM 2350 O O . ASN D 1 65 ? -11.594 -0.209 -4.072 1.00 20.61 94 ASN D O 1
ATOM 2355 N N . LEU D 1 66 ? -13.548 0.768 -4.614 1.00 18.72 95 LEU D N 1
ATOM 2356 C CA . LEU D 1 66 ? -13.006 1.501 -5.755 1.00 17.91 95 LEU D CA 1
ATOM 2357 C C . LEU D 1 66 ? -11.714 2.253 -5.420 1.00 18.37 95 LEU D C 1
ATOM 2358 O O . LEU D 1 66 ? -10.756 2.236 -6.200 1.00 18.81 95 LEU D O 1
ATOM 2363 N N . TYR D 1 67 ? -11.692 2.911 -4.264 1.00 18.72 96 TYR D N 1
ATOM 2364 C CA . TYR D 1 67 ? -10.564 3.778 -3.887 1.00 19.71 96 TYR D CA 1
ATOM 2365 C C . TYR D 1 67 ? -9.263 3.015 -3.592 1.00 21.55 96 TYR D C 1
ATOM 2366 O O . TYR D 1 67 ? -8.191 3.619 -3.529 1.00 23.20 96 TYR D O 1
ATOM 2375 N N . THR D 1 68 ? -9.344 1.690 -3.446 1.00 22.00 97 THR D N 1
ATOM 2376 C CA . THR D 1 68 ? -8.137 0.873 -3.316 1.00 24.39 97 THR D CA 1
ATOM 2377 C C . THR D 1 68 ? -7.311 0.874 -4.605 1.00 24.94 97 THR D C 1
ATOM 2378 O O . THR D 1 68 ? -6.138 0.531 -4.577 1.00 27.76 97 THR D O 1
ATOM 2382 N N . PHE D 1 69 ? -7.907 1.287 -5.727 1.00 23.14 98 PHE D N 1
ATOM 2383 C CA . PHE D 1 69 ? -7.141 1.502 -6.958 1.00 24.37 98 PHE D CA 1
ATOM 2384 C C . PHE D 1 69 ? -5.897 2.357 -6.698 1.00 27.61 98 PHE D C 1
ATOM 2385 O O . PHE D 1 69 ? -4.831 2.101 -7.257 1.00 30.21 98 PHE D O 1
ATOM 2404 N N . ASN D 1 71 ? -4.032 2.486 -4.137 1.00 38.37 100 ASN D N 1
ATOM 2405 C CA . ASN D 1 71 ? -2.983 1.748 -3.418 1.00 43.89 100 ASN D CA 1
ATOM 2406 C C . ASN D 1 71 ? -2.115 0.882 -4.333 1.00 47.11 100 ASN D C 1
ATOM 2407 O O . ASN D 1 71 ? -1.147 0.285 -3.861 1.00 51.87 100 ASN D O 1
ATOM 2412 N N . GLN D 1 72 ? -2.459 0.828 -5.623 1.00 45.75 101 GLN D N 1
ATOM 2413 C CA . GLN D 1 72 ? -1.819 -0.040 -6.639 1.00 48.96 101 GLN D CA 1
ATOM 2414 C C . GLN D 1 72 ? -2.636 -1.324 -6.799 1.00 47.38 101 GLN D C 1
ATOM 2415 O O . GLN D 1 72 ? -3.856 -1.281 -7.004 1.00 43.08 101 GLN D O 1
#

Solvent-accessible surface area: 15179 Å² total

Sequence (248 aa):
ESADMTCQEFIDLNPAMMTPVAWWMLHEETVYGGDDTVTLNNETTDLLTTQQIPVIEYCNPQNLYTFNANESSADMTCQEFIDLNPAMTPVAWWMLHEEETVYGGDTVTLNEETDLTTQIPVIEYCNPQNLYTFNESADMTCQEFIDLNPAMTPVAWWMLHEEETVYGGDTVTLNETDLTQIPVIEYCNPQNLYTFNQESADMTCQEFIIDLNPAMTPVAWWMLHEEETVVYYGGDTVTTLNETDLTTQIPVIEYCNPQQNLYTFNQ

Secondary structure (DSSP, 8-state):
------HHHHHTS---HHHHHHHHHHBTSB---SB----HHHHHH---TTT-----GGG--/--------HHHHHTS---HHHHHHHHHHTTSB---SBB---HHHHHH---TTT-----GGG--/------HHHHHTS---HHHHHHHHHHTTSB---SB----HHHHHH---TTT-----GGG---/------HHHHHTS---HHHHHHHHHHTTSB---SB----HHHHHH---TTT-----GGG---

CATH classification: 1.10.890.10

Foldseek 3Di:
DPLQAFLLNQLPDDVVNLVSLCCLVPPPHDDPDDDDDDDVVSVVPSVLNVPCCRGRSSVSD/DCDPLVAFLLNQLVDDVVNLVSLVCLVPPPHDDDPPDDDDDVVSVVPSVLNVPSCRVHSSVSD/DPLQAFLLNQLVDDVVNLVSLCCLVPPPHDDDPPDDDDDPVSVVLSVLNVPSCVGHSSVSCD/DPLQAFLLNQLPDPVVQLVSLCCLVDPPHDDPDDDDDDDPVSVVPSVLNVVCCRGHSSVSCD

Radius of gyration: 20.93 Å; Cα contacts (8 Å, |Δi|>4): 339; chains: 4; bounding box: 46×58×32 Å